Protein AF-A0AAW5EJU2-F1 (afdb_monomer_lite)

Structure (mmCIF, N/CA/C/O backbone):
data_AF-A0AAW5EJU2-F1
#
_entry.id   AF-A0AAW5EJU2-F1
#
loop_
_atom_site.group_PDB
_atom_site.id
_atom_site.type_symbol
_atom_site.label_atom_id
_atom_site.label_alt_id
_atom_site.label_comp_id
_atom_site.label_asym_id
_atom_site.label_entity_id
_atom_site.label_seq_id
_atom_site.pdbx_PDB_ins_code
_atom_site.Cartn_x
_atom_site.Cartn_y
_atom_site.Cartn_z
_atom_site.occupancy
_atom_site.B_iso_or_equiv
_atom_site.auth_seq_id
_atom_site.auth_comp_id
_atom_site.auth_asym_id
_atom_site.auth_atom_id
_atom_site.pdbx_PDB_model_num
ATOM 1 N N . LEU A 1 1 ? 11.912 1.689 1.898 1.00 38.56 1 LEU A N 1
ATOM 2 C CA . LEU A 1 1 ? 10.786 1.054 1.181 1.00 38.56 1 LEU A CA 1
ATOM 3 C C . LEU A 1 1 ? 10.583 1.857 -0.088 1.00 38.56 1 LEU A C 1
ATOM 5 O O . LEU A 1 1 ? 10.297 3.035 0.050 1.00 38.56 1 LEU A O 1
ATOM 9 N N . ILE A 1 2 ? 10.801 1.300 -1.280 1.00 33.53 2 ILE A N 1
ATOM 10 C CA . ILE A 1 2 ? 10.501 2.032 -2.519 1.00 33.53 2 ILE A CA 1
ATOM 11 C C . ILE A 1 2 ? 8.970 2.034 -2.641 1.00 33.53 2 ILE A C 1
ATOM 13 O O . ILE A 1 2 ? 8.389 0.954 -2.789 1.00 33.53 2 ILE A O 1
ATOM 17 N N . PRO A 1 3 ? 8.279 3.181 -2.529 1.00 52.00 3 PRO A N 1
ATOM 18 C CA . PRO A 1 3 ? 6.827 3.237 -2.613 1.00 52.00 3 PRO A CA 1
ATOM 19 C C . PRO A 1 3 ? 6.409 3.218 -4.088 1.00 52.00 3 PRO A C 1
ATOM 21 O O . PRO A 1 3 ? 5.788 4.146 -4.599 1.00 52.00 3 PRO A O 1
ATOM 24 N N . ILE A 1 4 ? 6.772 2.134 -4.785 1.00 51.06 4 ILE A N 1
ATOM 25 C CA . ILE A 1 4 ? 6.463 1.917 -6.205 1.00 51.06 4 ILE A CA 1
ATOM 26 C C . ILE A 1 4 ? 4.947 1.998 -6.415 1.00 51.06 4 ILE A C 1
ATOM 28 O O . ILE A 1 4 ? 4.494 2.610 -7.372 1.00 51.06 4 ILE A O 1
ATOM 32 N N . HIS A 1 5 ? 4.160 1.468 -5.474 1.00 55.31 5 HIS A N 1
ATOM 33 C CA . HIS A 1 5 ? 2.697 1.475 -5.529 1.00 55.31 5 HIS A CA 1
ATOM 34 C C . HIS A 1 5 ? 2.080 2.887 -5.503 1.00 55.31 5 HIS A C 1
ATOM 36 O O . HIS A 1 5 ? 1.069 3.110 -6.162 1.00 55.31 5 HIS A O 1
ATOM 42 N N . VAL A 1 6 ? 2.690 3.850 -4.797 1.00 57.25 6 VAL A N 1
ATOM 43 C CA . VAL A 1 6 ? 2.198 5.242 -4.746 1.00 57.25 6 VAL A CA 1
ATOM 44 C C . VAL A 1 6 ? 2.656 6.025 -5.976 1.00 57.25 6 VAL A C 1
ATOM 46 O O . VAL A 1 6 ? 1.871 6.772 -6.553 1.00 57.25 6 VAL A O 1
ATOM 49 N N . ALA A 1 7 ? 3.899 5.818 -6.423 1.00 55.06 7 ALA A N 1
ATOM 50 C CA . ALA A 1 7 ? 4.453 6.475 -7.610 1.00 55.06 7 ALA A CA 1
ATOM 51 C C . ALA A 1 7 ? 3.826 5.976 -8.928 1.00 55.06 7 ALA A C 1
ATOM 53 O O . ALA A 1 7 ? 3.771 6.708 -9.915 1.00 55.06 7 ALA A O 1
ATOM 54 N N . PHE A 1 8 ? 3.311 4.746 -8.938 1.00 66.19 8 PHE A N 1
ATOM 55 C CA . PHE A 1 8 ? 2.646 4.121 -10.083 1.00 66.19 8 PHE A CA 1
ATOM 56 C C . PHE A 1 8 ? 1.398 4.891 -10.536 1.00 66.19 8 PHE A C 1
ATOM 58 O O . PHE A 1 8 ? 1.175 5.050 -11.734 1.00 66.19 8 PHE A O 1
ATOM 65 N N . ILE A 1 9 ? 0.594 5.395 -9.592 1.00 66.38 9 ILE A N 1
ATOM 66 C CA . ILE A 1 9 ? -0.692 6.050 -9.879 1.00 66.38 9 ILE A CA 1
ATOM 67 C C . ILE A 1 9 ? -0.492 7.345 -10.699 1.00 66.38 9 ILE A C 1
ATOM 69 O O . ILE A 1 9 ? -1.055 7.431 -11.793 1.00 66.38 9 ILE A O 1
ATOM 73 N N . PRO A 1 10 ? 0.327 8.329 -10.269 1.00 59.28 10 PRO A N 1
ATOM 74 C CA . PRO A 1 10 ? 0.586 9.533 -11.061 1.00 59.28 10 PRO A CA 1
ATOM 75 C C . PRO A 1 10 ? 1.307 9.264 -12.382 1.00 59.28 10 PRO A C 1
ATOM 77 O O . PRO A 1 10 ? 1.157 10.048 -13.310 1.00 59.28 10 PRO A O 1
ATOM 80 N N . LEU A 1 11 ? 2.093 8.188 -12.471 1.00 65.25 11 LEU A N 1
ATOM 81 C CA . LEU A 1 11 ? 2.888 7.886 -13.659 1.00 65.25 11 LEU A CA 1
ATOM 82 C C . LEU A 1 11 ? 2.069 7.197 -14.759 1.00 65.25 11 LEU A C 1
ATOM 84 O O . LEU A 1 11 ? 2.206 7.543 -15.928 1.00 65.25 11 LEU A O 1
ATOM 88 N N . LEU A 1 12 ? 1.201 6.245 -14.406 1.00 68.69 12 LEU A N 1
ATOM 89 C CA . LEU A 1 12 ? 0.438 5.463 -15.387 1.00 68.69 12 LEU A CA 1
ATOM 90 C C . LEU A 1 12 ? -0.927 6.030 -15.729 1.00 68.69 12 LEU A C 1
ATOM 92 O O . LEU A 1 12 ? -1.397 5.821 -16.847 1.00 68.69 12 LEU A O 1
ATOM 96 N N . ILE A 1 13 ? -1.579 6.736 -14.803 1.00 73.88 13 ILE A N 1
ATOM 97 C CA . ILE A 1 13 ? -2.913 7.269 -15.080 1.00 73.88 13 ILE A CA 1
ATOM 98 C C . ILE A 1 13 ? -2.885 8.266 -16.246 1.00 73.88 13 ILE A C 1
ATOM 100 O O . ILE A 1 13 ? -3.669 8.050 -17.169 1.00 73.88 13 ILE A O 1
ATOM 104 N N . PRO A 1 14 ? -2.014 9.300 -16.286 1.00 70.94 14 PRO A N 1
ATOM 105 C CA . PRO A 1 14 ? -2.065 10.306 -17.347 1.00 70.94 14 PRO A CA 1
ATOM 106 C C . PRO A 1 14 ? -1.911 9.726 -18.765 1.00 70.94 14 PRO A C 1
ATOM 108 O O . PRO A 1 14 ? -2.751 10.051 -19.605 1.00 70.94 14 PRO A O 1
ATOM 111 N N . PRO A 1 15 ? -0.950 8.816 -19.039 1.00 68.38 15 PRO A N 1
ATOM 112 C CA . PRO A 1 15 ? -0.851 8.107 -20.319 1.00 68.38 15 PRO A CA 1
ATOM 113 C C . PRO A 1 15 ? -2.108 7.336 -20.730 1.00 68.38 15 PRO A C 1
ATOM 115 O O . PRO A 1 15 ? -2.493 7.326 -21.900 1.00 68.38 15 PRO A O 1
ATOM 118 N N . LEU A 1 16 ? -2.759 6.669 -19.775 1.00 73.00 16 LEU A N 1
ATOM 119 C CA . LEU A 1 16 ? -3.880 5.775 -20.059 1.00 73.00 16 LEU A CA 1
ATOM 120 C C . LEU A 1 16 ? -5.207 6.520 -20.257 1.00 73.00 16 LEU A C 1
ATOM 122 O O . LEU A 1 16 ? -6.158 5.938 -20.778 1.00 73.00 16 LEU A O 1
ATOM 126 N N . LEU A 1 17 ? -5.281 7.814 -19.918 1.00 76.81 17 LEU A N 1
ATOM 127 C CA . LEU A 1 17 ? -6.494 8.621 -20.100 1.00 76.81 17 LEU A CA 1
ATOM 128 C C . LEU A 1 17 ? -6.966 8.661 -21.561 1.00 76.81 17 LEU A C 1
ATOM 130 O O . LEU A 1 17 ? -8.172 8.600 -21.802 1.00 76.81 17 LEU A O 1
ATOM 134 N N . SER A 1 18 ? -6.042 8.711 -22.529 1.00 71.62 18 SER A N 1
ATOM 135 C CA . SER A 1 18 ? -6.388 8.677 -23.959 1.00 71.62 18 SER A CA 1
ATOM 136 C C . SER A 1 18 ? -7.007 7.331 -24.361 1.00 71.62 18 SER A C 1
ATOM 138 O O . SER A 1 18 ? -8.022 7.290 -25.060 1.00 71.62 18 SER A O 1
ATOM 140 N N . LEU A 1 19 ? -6.461 6.222 -23.851 1.00 76.50 19 LEU A N 1
ATOM 141 C CA . LEU A 1 19 ? -6.990 4.879 -24.094 1.00 76.50 19 LEU A CA 1
ATOM 142 C C . LEU A 1 19 ? -8.380 4.697 -23.465 1.00 76.50 19 LEU A C 1
ATOM 144 O O . LEU A 1 19 ? -9.290 4.187 -24.117 1.00 76.50 19 LEU A O 1
ATOM 148 N N . PHE A 1 20 ? -8.574 5.149 -22.223 1.00 81.31 20 PHE A N 1
ATOM 149 C CA . PHE A 1 20 ? -9.870 5.057 -21.543 1.00 81.31 20 PHE A CA 1
ATOM 150 C C . PHE A 1 20 ? -10.954 5.871 -22.248 1.00 81.31 20 PHE A C 1
ATOM 152 O O . PHE A 1 20 ? -12.092 5.410 -22.341 1.00 81.31 20 PHE A O 1
ATOM 159 N N . ASN A 1 21 ? -10.595 7.035 -22.799 1.00 78.88 21 ASN A N 1
ATOM 160 C CA . ASN A 1 21 ? -11.493 7.838 -23.622 1.00 78.88 21 ASN A CA 1
ATOM 161 C C . ASN A 1 21 ? -11.888 7.101 -24.917 1.00 78.88 21 ASN A C 1
ATOM 163 O O . ASN A 1 21 ? -13.081 7.011 -25.205 1.00 78.88 21 ASN A O 1
ATOM 167 N N . LYS A 1 22 ? -10.933 6.496 -25.646 1.00 78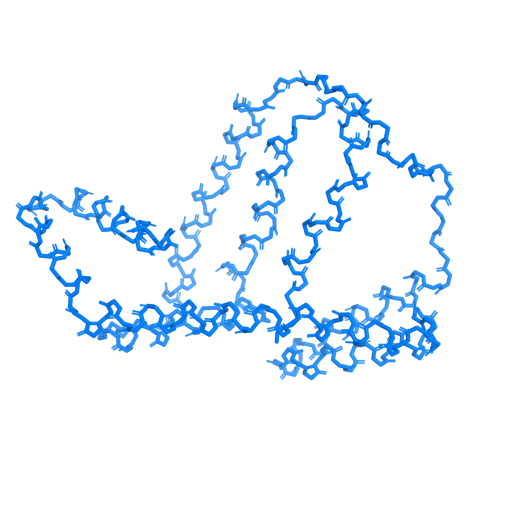.12 22 LYS A N 1
ATOM 168 C CA . LYS A 1 22 ? -11.228 5.675 -26.843 1.00 78.12 22 LYS A CA 1
ATOM 169 C C . LYS A 1 22 ? -12.159 4.496 -26.535 1.00 78.12 22 LYS A C 1
ATOM 171 O O . LYS A 1 22 ? -13.034 4.177 -27.334 1.00 78.12 22 LYS A O 1
ATOM 176 N N . LEU A 1 23 ? -11.989 3.868 -25.370 1.00 80.69 23 LEU A N 1
ATOM 177 C CA . LEU A 1 23 ? -12.808 2.741 -24.910 1.00 80.69 23 LEU A CA 1
ATOM 178 C C . LEU A 1 23 ? -14.123 3.169 -24.221 1.00 80.69 23 LEU A C 1
ATOM 180 O O . LEU A 1 23 ? -14.891 2.305 -23.800 1.00 80.69 23 LEU A O 1
ATOM 184 N N . LYS A 1 24 ? -14.398 4.480 -24.101 1.00 79.94 24 LYS A N 1
ATOM 185 C CA . LYS A 1 24 ? -15.562 5.068 -23.403 1.00 79.94 24 LYS A CA 1
ATOM 186 C C . LYS A 1 24 ? -15.756 4.561 -21.963 1.00 79.94 24 LYS A C 1
ATOM 188 O O . LYS A 1 24 ? -16.889 4.421 -21.493 1.00 79.94 24 LYS A O 1
ATOM 193 N N . ILE A 1 25 ? -14.656 4.278 -21.264 1.00 80.88 25 ILE A N 1
ATOM 194 C CA . ILE A 1 25 ? -14.669 3.747 -19.894 1.00 80.88 25 ILE A CA 1
ATOM 195 C C . ILE A 1 25 ? -14.808 4.897 -18.886 1.00 80.88 25 ILE A C 1
ATOM 197 O O . ILE A 1 25 ? -14.136 5.923 -18.998 1.00 80.88 25 ILE A O 1
ATOM 201 N N . ASP A 1 26 ? -15.645 4.716 -17.859 1.00 83.69 26 ASP A N 1
ATOM 202 C CA . ASP A 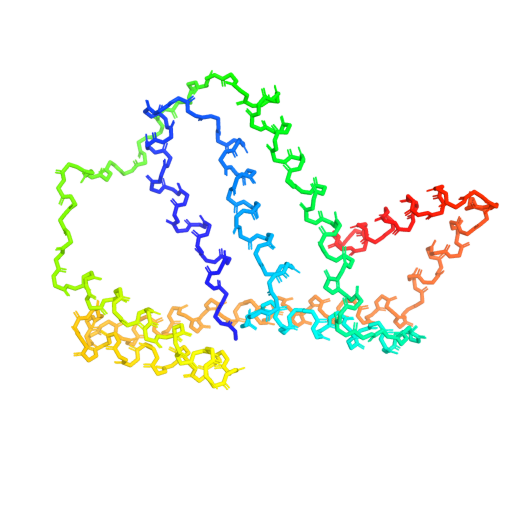1 26 ? -15.744 5.667 -16.747 1.00 83.69 26 ASP A CA 1
ATOM 203 C C . ASP A 1 26 ? -14.432 5.694 -15.938 1.00 83.69 26 ASP A C 1
ATOM 205 O O . ASP A 1 26 ? -13.987 4.685 -15.384 1.00 83.69 26 ASP A O 1
ATOM 209 N N . ARG A 1 27 ? -13.816 6.875 -15.821 1.00 82.06 27 ARG A N 1
ATOM 210 C CA . ARG A 1 27 ? -12.568 7.074 -15.063 1.00 82.06 27 ARG A CA 1
ATOM 211 C C . ARG A 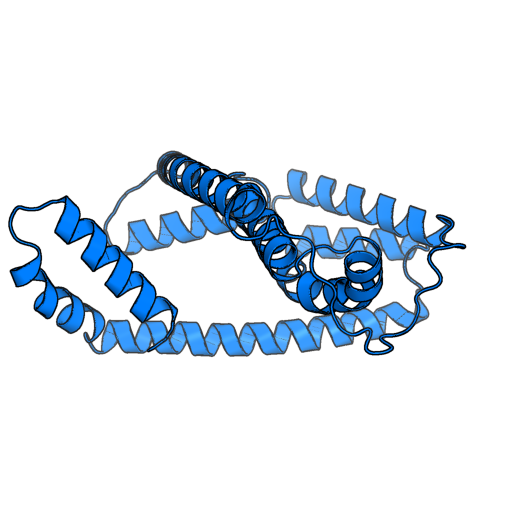1 27 ? -12.714 6.694 -13.583 1.00 82.06 27 ARG A C 1
ATOM 213 O O . ARG A 1 27 ? -11.727 6.328 -12.954 1.00 82.06 27 ARG A O 1
ATOM 220 N N . ARG A 1 28 ? -13.929 6.749 -13.023 1.00 84.19 28 ARG A N 1
ATOM 221 C CA . ARG A 1 28 ? -14.225 6.344 -11.638 1.00 84.19 28 ARG A CA 1
ATOM 222 C C . ARG A 1 28 ? -14.179 4.828 -11.475 1.00 84.19 28 ARG A C 1
ATOM 224 O O . ARG A 1 28 ? -13.608 4.352 -10.501 1.00 84.19 28 ARG A O 1
ATOM 231 N N . ALA A 1 29 ? -14.701 4.079 -12.448 1.00 83.94 29 ALA A N 1
ATOM 232 C CA . ALA A 1 29 ? -14.569 2.622 -12.486 1.00 83.94 29 ALA A CA 1
ATOM 233 C C . ALA A 1 29 ? -13.099 2.198 -12.562 1.00 83.94 29 ALA A C 1
ATOM 235 O O . ALA A 1 29 ? -12.676 1.316 -11.818 1.00 83.94 29 ALA A O 1
ATOM 236 N N . VAL A 1 30 ? -12.312 2.867 -13.412 1.00 84.50 30 VAL A N 1
ATOM 237 C CA . VAL A 1 30 ? -10.866 2.622 -13.507 1.00 84.50 30 VAL A CA 1
ATOM 238 C C . VAL A 1 30 ? -10.174 2.926 -12.183 1.00 84.50 30 VAL A C 1
ATOM 240 O O . VAL A 1 30 ? -9.390 2.108 -11.716 1.00 84.50 30 VAL A O 1
ATOM 243 N N . ALA A 1 31 ? -10.485 4.060 -11.550 1.00 83.50 31 ALA A N 1
ATOM 244 C CA . ALA A 1 31 ? -9.923 4.401 -10.249 1.00 83.50 31 ALA A CA 1
ATOM 245 C C . ALA A 1 31 ? -10.240 3.324 -9.199 1.00 83.50 31 ALA A C 1
ATOM 247 O O . ALA A 1 31 ? -9.323 2.872 -8.525 1.00 83.50 31 ALA A O 1
ATOM 248 N N . CYS A 1 32 ? -11.490 2.851 -9.115 1.00 87.19 32 CYS A N 1
ATOM 249 C CA . CYS A 1 32 ? -11.876 1.755 -8.219 1.00 87.19 32 CYS A CA 1
ATOM 250 C C . CYS A 1 32 ? -11.134 0.443 -8.521 1.00 87.19 32 CYS A C 1
ATOM 252 O O . CYS A 1 32 ? -10.736 -0.262 -7.598 1.00 87.19 32 CYS A O 1
ATOM 254 N N . ALA A 1 33 ? -10.940 0.105 -9.798 1.00 87.12 33 ALA A N 1
ATOM 255 C CA . ALA A 1 33 ? -10.222 -1.104 -10.191 1.00 87.12 33 ALA A CA 1
ATOM 256 C C . ALA A 1 33 ? -8.721 -1.014 -9.876 1.00 87.12 33 ALA A C 1
ATOM 258 O O . ALA A 1 33 ? -8.136 -1.983 -9.396 1.00 87.12 33 ALA A O 1
ATOM 259 N N . LEU A 1 34 ? -8.105 0.149 -10.103 1.00 84.88 34 LEU A N 1
ATOM 260 C CA . LEU A 1 34 ? -6.699 0.395 -9.790 1.00 84.88 34 LEU A CA 1
ATOM 261 C C . LEU A 1 34 ? -6.451 0.406 -8.280 1.00 84.88 34 LEU A C 1
ATOM 263 O O . LEU A 1 34 ? -5.500 -0.223 -7.825 1.00 84.88 34 LEU A O 1
ATOM 267 N N . THR A 1 35 ? -7.305 1.068 -7.491 1.00 82.94 35 THR A N 1
ATOM 268 C CA . THR A 1 35 ? -7.169 1.072 -6.027 1.00 82.94 35 THR A CA 1
ATOM 269 C C . THR A 1 35 ? -7.373 -0.322 -5.454 1.00 82.94 35 THR A C 1
ATOM 271 O O . THR A 1 35 ? -6.568 -0.757 -4.640 1.00 82.94 35 THR A O 1
ATOM 274 N N . PHE A 1 36 ? -8.368 -1.072 -5.934 1.00 88.00 36 PHE A N 1
ATOM 275 C CA . PHE A 1 36 ? -8.535 -2.478 -5.570 1.00 88.00 36 PHE A CA 1
ATOM 276 C C . PHE A 1 36 ? -7.294 -3.312 -5.925 1.00 88.00 36 PHE A C 1
ATOM 278 O O . PHE A 1 36 ? -6.748 -4.009 -5.071 1.00 88.00 36 PHE A O 1
ATOM 285 N N . GLY A 1 37 ? -6.816 -3.206 -7.169 1.00 84.62 37 GLY A N 1
ATOM 286 C CA . GLY A 1 37 ? -5.672 -3.972 -7.662 1.00 84.62 37 GLY A CA 1
ATOM 287 C C . GLY A 1 37 ? -4.362 -3.662 -6.938 1.00 84.62 37 GLY A C 1
ATOM 288 O O . GLY A 1 37 ? -3.489 -4.520 -6.882 1.00 84.62 37 GLY A O 1
ATOM 289 N N . LEU A 1 38 ? -4.225 -2.470 -6.356 1.00 80.69 38 LEU A N 1
ATOM 290 C CA . LEU A 1 38 ? -3.065 -2.091 -5.552 1.00 80.69 38 LEU A CA 1
ATOM 291 C C . LEU A 1 38 ? -3.235 -2.465 -4.074 1.00 80.69 38 LEU A C 1
ATOM 293 O O . LEU A 1 38 ? -2.280 -2.938 -3.465 1.00 80.69 38 LEU A O 1
ATOM 297 N N . THR A 1 39 ? -4.426 -2.275 -3.501 1.00 82.62 39 THR A N 1
ATOM 298 C CA . THR A 1 39 ? -4.683 -2.445 -2.063 1.00 82.62 39 THR A CA 1
ATOM 299 C C . THR A 1 39 ? -4.889 -3.899 -1.650 1.00 82.62 39 THR A C 1
ATOM 301 O O . THR A 1 39 ? -4.284 -4.380 -0.693 1.00 82.62 39 THR A O 1
ATOM 304 N N . THR A 1 40 ? -5.731 -4.631 -2.373 1.00 87.56 40 THR A N 1
ATOM 305 C CA . THR A 1 40 ? -6.146 -5.978 -1.969 1.00 87.56 40 THR A CA 1
ATOM 306 C C . THR A 1 40 ? -5.004 -7.003 -1.947 1.00 87.56 40 THR A C 1
ATOM 308 O O . THR A 1 40 ? -4.958 -7.789 -0.997 1.00 87.56 40 THR A O 1
ATOM 311 N N . PRO A 1 41 ? -4.047 -7.014 -2.901 1.00 85.38 41 PRO A N 1
ATOM 312 C CA . PRO A 1 41 ? -2.992 -8.025 -2.902 1.00 85.38 41 PRO A CA 1
ATOM 313 C C . PRO A 1 41 ? -2.114 -8.007 -1.652 1.00 85.38 41 PRO A C 1
ATOM 315 O O . PRO A 1 41 ? -1.848 -9.073 -1.108 1.00 85.38 41 PRO A O 1
ATOM 318 N N . TYR A 1 42 ? -1.696 -6.834 -1.158 1.00 81.75 42 TYR A N 1
ATOM 319 C CA . TYR A 1 42 ? -0.852 -6.782 0.043 1.00 81.75 42 TYR A CA 1
ATOM 320 C C . TYR A 1 42 ? -1.636 -7.023 1.337 1.00 81.75 42 TYR A C 1
ATOM 322 O O . TYR A 1 42 ? -1.042 -7.429 2.330 1.00 81.75 42 TYR A O 1
ATOM 330 N N . MET A 1 43 ? -2.952 -6.781 1.349 1.00 84.31 43 MET A N 1
ATOM 331 C CA . MET A 1 43 ? -3.791 -7.106 2.506 1.00 84.31 43 MET A CA 1
ATOM 332 C C . MET A 1 43 ? -3.948 -8.618 2.671 1.00 84.31 43 MET A C 1
ATOM 334 O O . MET A 1 43 ? -3.916 -9.117 3.793 1.00 84.31 43 MET A O 1
ATOM 338 N N . VAL A 1 44 ? -4.127 -9.340 1.560 1.00 86.25 44 VAL A N 1
ATOM 339 C CA . VAL A 1 44 ? -4.464 -10.771 1.572 1.00 86.25 44 VAL A CA 1
ATOM 340 C C . VAL A 1 44 ? -3.235 -11.663 1.525 1.00 86.25 44 VAL A C 1
ATOM 342 O O . VAL A 1 44 ? -3.199 -12.670 2.224 1.00 86.25 44 VAL A O 1
ATOM 345 N N . LEU A 1 45 ? -2.247 -11.335 0.690 1.00 85.38 45 LEU A N 1
ATOM 346 C CA . LEU A 1 45 ? -1.106 -12.209 0.450 1.00 85.38 45 LEU A CA 1
ATOM 347 C C . LEU A 1 45 ? 0.021 -11.890 1.440 1.00 85.38 45 LEU A C 1
ATOM 349 O O . LEU A 1 45 ? 0.650 -10.834 1.317 1.00 85.38 45 LEU A O 1
ATOM 353 N N . PRO A 1 46 ? 0.343 -12.805 2.374 1.00 79.94 46 PRO A N 1
ATOM 354 C CA . PRO A 1 46 ? 1.473 -12.661 3.276 1.00 79.94 46 PRO A CA 1
ATOM 355 C C . PRO A 1 46 ? 2.765 -12.987 2.512 1.00 79.94 46 PRO A C 1
ATOM 357 O O . PRO A 1 46 ? 3.445 -13.969 2.792 1.00 79.94 46 PRO A O 1
ATOM 360 N N . ILE A 1 47 ? 3.127 -12.164 1.522 1.00 79.94 47 ILE A N 1
ATOM 361 C CA . ILE A 1 47 ? 4.399 -12.267 0.794 1.00 79.94 47 ILE A CA 1
ATOM 362 C C . ILE A 1 47 ? 4.987 -10.867 0.593 1.00 79.94 47 ILE A C 1
ATOM 364 O O . ILE A 1 47 ? 4.283 -9.917 0.241 1.00 79.94 47 ILE A O 1
ATOM 368 N N . GLY A 1 48 ? 6.299 -10.723 0.798 1.00 77.81 48 GLY A N 1
ATOM 369 C CA . GLY A 1 48 ? 7.021 -9.477 0.541 1.00 77.81 48 GLY A CA 1
ATOM 370 C C . GLY A 1 48 ? 6.497 -8.308 1.381 1.00 77.81 48 GLY A C 1
ATOM 371 O O . GLY A 1 48 ? 6.632 -8.307 2.598 1.00 77.81 48 GLY A O 1
ATOM 372 N N . PHE A 1 49 ? 5.914 -7.292 0.733 1.00 75.56 49 PHE A N 1
ATOM 373 C CA . PHE A 1 49 ? 5.334 -6.145 1.445 1.00 75.56 49 PHE A CA 1
ATOM 374 C C . PHE A 1 49 ? 4.106 -6.522 2.287 1.00 75.56 49 PHE A C 1
ATOM 376 O O . PHE A 1 49 ? 3.923 -5.955 3.360 1.00 75.56 49 PHE A O 1
ATOM 383 N N . GLY A 1 50 ? 3.298 -7.489 1.836 1.00 81.75 50 GLY A N 1
ATOM 384 C CA . GLY A 1 50 ? 2.103 -7.913 2.568 1.00 81.75 50 GLY A CA 1
ATOM 385 C C . GLY A 1 50 ? 2.425 -8.545 3.923 1.00 81.75 50 GLY A C 1
ATOM 386 O O . GLY A 1 50 ? 1.722 -8.274 4.892 1.00 81.75 50 GLY A O 1
ATOM 387 N N . LEU A 1 51 ? 3.542 -9.282 4.029 1.00 83.56 51 LEU A N 1
ATOM 388 C CA . LEU A 1 51 ? 4.049 -9.783 5.319 1.00 83.56 51 LEU A CA 1
ATOM 389 C C . LEU A 1 51 ? 4.343 -8.640 6.275 1.00 83.56 51 LEU A C 1
ATOM 391 O O . LEU A 1 51 ? 3.747 -8.573 7.339 1.00 83.56 51 LEU A O 1
ATOM 395 N N . ASN A 1 52 ? 5.184 -7.695 5.852 1.00 83.31 52 ASN A N 1
ATOM 396 C CA . ASN A 1 52 ? 5.562 -6.566 6.698 1.00 83.31 52 ASN A CA 1
ATOM 397 C C . ASN A 1 52 ? 4.352 -5.738 7.141 1.00 83.31 52 ASN A C 1
ATOM 399 O O . ASN A 1 52 ? 4.340 -5.206 8.245 1.00 83.31 52 ASN A O 1
ATOM 403 N N . PHE A 1 53 ? 3.340 -5.608 6.280 1.00 83.94 53 PHE A N 1
ATOM 404 C CA . PHE A 1 53 ? 2.091 -4.941 6.630 1.00 83.94 53 PHE A CA 1
ATOM 405 C C . PHE A 1 53 ? 1.322 -5.709 7.716 1.00 83.94 53 PHE A C 1
ATOM 407 O O . PHE A 1 53 ? 0.915 -5.111 8.711 1.00 83.94 53 PHE A O 1
ATOM 414 N N . GLN A 1 54 ? 1.149 -7.024 7.559 1.00 88.12 54 GLN A N 1
ATOM 415 C CA . GLN A 1 54 ? 0.458 -7.863 8.544 1.00 88.12 54 GLN A CA 1
ATOM 416 C C . GLN A 1 54 ? 1.235 -7.971 9.867 1.00 88.12 54 GLN A C 1
ATOM 418 O O . GLN A 1 54 ? 0.621 -7.918 10.931 1.00 88.12 54 GLN A O 1
ATOM 423 N N . ASP A 1 55 ? 2.567 -8.036 9.817 1.00 88.06 55 ASP A N 1
ATOM 424 C CA . ASP A 1 55 ? 3.439 -7.997 10.996 1.00 88.06 55 ASP A CA 1
ATOM 425 C C . ASP A 1 55 ? 3.324 -6.660 11.731 1.00 88.06 55 ASP A C 1
ATOM 427 O O . ASP A 1 55 ? 3.146 -6.641 12.946 1.00 88.06 55 ASP A O 1
ATOM 431 N N . LEU A 1 56 ? 3.330 -5.537 11.005 1.00 87.12 56 LEU A N 1
ATOM 432 C CA . LEU A 1 56 ? 3.125 -4.218 11.601 1.00 87.12 56 LEU A CA 1
ATOM 433 C C . LEU A 1 56 ? 1.761 -4.129 12.295 1.00 87.12 56 LEU A C 1
ATOM 435 O O . LEU A 1 56 ? 1.667 -3.573 13.390 1.00 87.12 56 LEU A O 1
ATOM 439 N N . LEU A 1 57 ? 0.700 -4.673 11.691 1.00 87.38 57 LEU A N 1
ATOM 440 C CA . LEU A 1 57 ? -0.614 -4.738 12.334 1.00 87.38 57 LEU A CA 1
ATOM 441 C C . LEU A 1 57 ? -0.571 -5.590 13.606 1.00 87.38 57 LEU A C 1
ATOM 443 O O . LEU A 1 57 ? -1.049 -5.136 14.645 1.00 87.38 57 LEU A O 1
ATOM 447 N N . ARG A 1 58 ? 0.036 -6.782 13.547 1.00 90.50 58 ARG A N 1
ATOM 448 C CA . ARG A 1 58 ? 0.195 -7.677 14.702 1.00 90.50 58 ARG A CA 1
ATOM 449 C C . ARG A 1 58 ? 0.923 -6.979 15.849 1.00 90.50 58 ARG A C 1
ATOM 451 O O . ARG A 1 58 ? 0.405 -6.931 16.958 1.00 90.50 58 ARG A O 1
ATOM 458 N N . GLU A 1 59 ? 2.081 -6.386 15.579 1.00 89.88 59 GLU A N 1
ATOM 459 C CA . GLU A 1 59 ? 2.883 -5.687 16.587 1.00 89.88 59 GLU A CA 1
ATOM 460 C C . GLU A 1 59 ? 2.125 -4.521 17.229 1.00 89.88 59 GLU A C 1
ATOM 462 O O . GLU A 1 59 ? 2.242 -4.281 18.431 1.00 89.88 59 GLU A O 1
ATOM 467 N N . ASN A 1 60 ? 1.339 -3.772 16.449 1.00 86.62 60 ASN A N 1
ATOM 468 C CA . ASN A 1 60 ? 0.518 -2.695 16.997 1.00 86.62 60 ASN A CA 1
ATOM 469 C C . ASN A 1 60 ? -0.636 -3.227 17.854 1.00 86.62 60 ASN A C 1
ATOM 471 O O . ASN A 1 60 ? -0.953 -2.618 18.874 1.00 86.62 60 ASN A O 1
ATOM 475 N N . LEU A 1 61 ? -1.246 -4.353 17.487 1.00 89.38 61 LEU A N 1
ATOM 476 C CA . LEU A 1 61 ? -2.284 -4.998 18.293 1.00 89.38 61 LEU A CA 1
ATOM 477 C C . LEU A 1 61 ? -1.713 -5.524 19.618 1.00 89.38 61 LEU A C 1
ATOM 479 O O . LEU A 1 61 ? -2.272 -5.229 20.676 1.00 89.38 61 LEU A O 1
ATOM 483 N N . GLU A 1 62 ? -0.550 -6.177 19.582 1.00 89.31 62 GLU A N 1
ATOM 484 C CA . GLU A 1 62 ? 0.158 -6.648 20.779 1.00 89.31 62 GLU A CA 1
ATOM 485 C C . GLU A 1 62 ? 0.525 -5.487 21.714 1.00 89.31 62 GLU A C 1
ATOM 487 O O . GLU A 1 62 ? 0.267 -5.553 22.917 1.00 89.31 62 GLU A O 1
ATOM 492 N N . LYS A 1 63 ? 1.040 -4.374 21.169 1.00 86.25 63 LYS A N 1
ATOM 493 C CA . LYS A 1 63 ? 1.341 -3.148 21.937 1.00 86.25 63 LYS A CA 1
ATOM 494 C C . LYS A 1 63 ? 0.114 -2.533 22.614 1.00 86.25 63 LYS A C 1
ATOM 496 O O . LYS A 1 63 ? 0.272 -1.815 23.597 1.00 86.25 63 LYS A O 1
ATOM 501 N N . ASN A 1 64 ? -1.085 -2.789 22.094 1.00 83.88 64 ASN A N 1
ATOM 502 C CA . ASN A 1 64 ? -2.350 -2.335 22.672 1.00 83.88 64 ASN A CA 1
ATOM 503 C C . ASN A 1 64 ? -3.070 -3.449 23.464 1.00 83.88 64 ASN A C 1
ATOM 505 O O . ASN A 1 64 ? -4.249 -3.314 23.778 1.00 83.88 64 ASN A O 1
ATOM 509 N N . GLY A 1 65 ? -2.365 -4.532 23.819 1.00 84.69 65 GLY A N 1
ATOM 510 C CA . GLY A 1 65 ? -2.855 -5.575 24.725 1.00 84.69 65 GLY A CA 1
ATOM 511 C C . GLY A 1 65 ? -3.663 -6.694 24.062 1.00 84.69 65 GLY A C 1
ATOM 512 O O . GLY A 1 65 ? -4.241 -7.518 24.770 1.00 84.69 65 GLY A O 1
ATOM 513 N N . VAL A 1 66 ? -3.705 -6.754 22.728 1.00 88.44 66 VAL A N 1
ATOM 514 C CA . VAL A 1 66 ? -4.406 -7.805 21.978 1.00 88.44 66 VAL A CA 1
ATOM 515 C C . VAL A 1 66 ? -3.377 -8.771 21.394 1.00 88.44 66 VAL A C 1
ATOM 517 O O . VAL A 1 66 ? -2.712 -8.463 20.409 1.00 88.44 66 VAL A O 1
ATOM 520 N N . ASN A 1 67 ? -3.241 -9.947 22.008 1.00 85.38 67 ASN A N 1
ATOM 521 C CA . ASN A 1 67 ? -2.329 -10.981 21.524 1.00 85.38 67 ASN A CA 1
ATOM 522 C C . ASN A 1 67 ? -2.988 -11.751 20.369 1.00 85.38 67 ASN A C 1
ATOM 524 O O . ASN A 1 67 ? -3.988 -12.438 20.577 1.00 85.38 67 ASN A O 1
ATOM 528 N N . VAL A 1 68 ? -2.452 -11.598 19.159 1.00 87.50 68 VAL A N 1
ATOM 529 C CA . VAL A 1 68 ? -2.969 -12.217 17.932 1.00 87.50 68 VAL A CA 1
ATOM 530 C C . VAL A 1 68 ? -1.835 -12.855 17.156 1.00 87.50 68 VAL A C 1
ATOM 532 O O . VAL A 1 68 ? -0.737 -12.309 17.072 1.00 87.50 68 VAL A O 1
ATOM 535 N N . ASN A 1 69 ? -2.104 -14.002 16.541 1.00 88.56 69 ASN A N 1
ATOM 536 C CA . ASN A 1 69 ? -1.142 -14.605 15.636 1.00 88.56 69 ASN A CA 1
ATOM 537 C C . ASN A 1 69 ? -1.252 -13.964 14.242 1.00 88.56 69 ASN A C 1
ATOM 539 O O . ASN A 1 69 ? -2.284 -13.401 13.874 1.00 88.56 69 ASN A O 1
ATOM 543 N N . LEU A 1 70 ? -0.206 -14.094 13.423 1.00 85.94 70 LEU A N 1
ATOM 544 C CA . LEU A 1 70 ? -0.199 -13.584 12.046 1.00 85.94 70 LEU A CA 1
ATOM 545 C C . LEU A 1 70 ? -1.368 -14.178 11.241 1.00 85.94 70 LEU A C 1
ATOM 547 O O . LEU A 1 70 ? -2.059 -13.455 10.530 1.00 85.94 70 LEU A O 1
ATOM 551 N N . ALA A 1 71 ? -1.672 -15.463 11.455 1.00 87.00 71 ALA A N 1
ATOM 552 C CA . ALA A 1 71 ? -2.808 -16.141 10.833 1.00 87.00 71 ALA A CA 1
ATOM 553 C C . ALA A 1 71 ? -4.167 -15.490 11.157 1.00 87.00 71 ALA A C 1
ATOM 555 O O . ALA A 1 71 ? -5.038 -15.440 10.290 1.00 87.00 71 ALA A O 1
ATOM 556 N N . ASP A 1 72 ? -4.352 -14.957 12.369 1.00 88.38 72 ASP A N 1
ATOM 557 C CA . ASP A 1 72 ? -5.600 -14.293 12.763 1.00 88.38 72 ASP A CA 1
ATOM 558 C C . ASP A 1 72 ? -5.7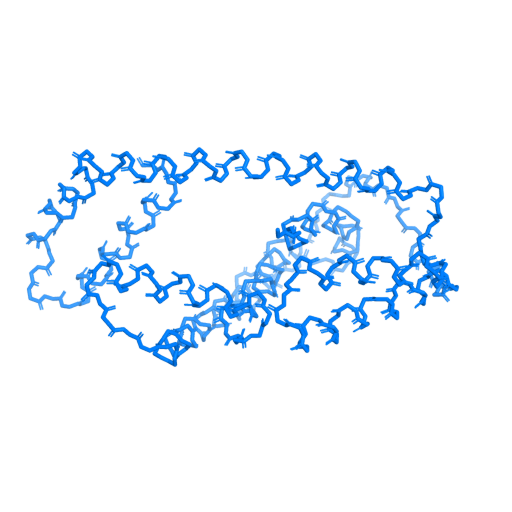71 -12.971 12.010 1.00 88.38 72 ASP A C 1
ATOM 560 O O . ASP A 1 72 ? -6.858 -12.663 11.514 1.00 88.38 72 ASP A O 1
ATOM 564 N N . VAL A 1 73 ? -4.671 -12.228 11.847 1.00 88.25 73 VAL A N 1
ATOM 565 C CA . VAL A 1 73 ? -4.629 -10.999 11.046 1.00 88.25 73 VAL A CA 1
ATOM 566 C C . VAL A 1 73 ? -4.925 -11.314 9.580 1.00 88.25 73 VAL A C 1
ATOM 568 O O . VAL A 1 73 ? -5.794 -10.675 8.986 1.00 88.25 73 VAL A O 1
ATOM 571 N N . THR A 1 74 ? -4.277 -12.328 8.997 1.00 89.38 74 THR A N 1
ATOM 572 C CA . THR A 1 74 ? -4.534 -12.743 7.609 1.00 89.38 74 THR A CA 1
ATOM 573 C C . THR A 1 74 ? -5.993 -13.162 7.407 1.00 89.38 74 THR A C 1
ATOM 575 O O . THR A 1 74 ? -6.627 -12.735 6.441 1.00 89.38 74 THR A O 1
ATOM 578 N N . ASN A 1 75 ? -6.561 -13.942 8.332 1.00 89.19 75 ASN A N 1
ATOM 579 C CA . ASN A 1 75 ? -7.955 -14.380 8.268 1.00 89.19 75 ASN A CA 1
ATOM 580 C C . ASN A 1 75 ? -8.928 -13.195 8.321 1.00 89.19 75 ASN A C 1
ATOM 582 O O . ASN A 1 75 ? -9.862 -13.124 7.522 1.00 89.19 75 ASN A O 1
ATOM 586 N N . ALA A 1 76 ? -8.695 -12.229 9.214 1.00 88.75 76 ALA A N 1
ATOM 587 C CA . ALA A 1 76 ? -9.496 -11.009 9.282 1.00 88.75 76 ALA A CA 1
ATOM 588 C C . ALA A 1 76 ? -9.400 -10.182 7.986 1.00 88.75 76 ALA A C 1
ATOM 590 O O . ALA A 1 76 ? -10.416 -9.710 7.466 1.00 88.75 76 ALA A O 1
ATOM 591 N N . MET A 1 77 ? -8.196 -10.050 7.419 1.00 90.06 77 MET A N 1
ATOM 592 C CA . MET A 1 77 ? -7.982 -9.348 6.149 1.00 90.06 77 MET A CA 1
ATOM 593 C C . MET A 1 77 ? -8.650 -10.054 4.965 1.00 90.06 77 MET A C 1
ATOM 595 O O . MET A 1 77 ? -9.115 -9.383 4.044 1.00 90.06 77 MET A O 1
ATOM 599 N N . TYR A 1 78 ? -8.770 -11.383 4.994 1.00 89.62 78 TYR A N 1
ATOM 600 C CA . TYR A 1 78 ? -9.483 -12.138 3.964 1.00 89.62 78 TYR A CA 1
ATOM 601 C C . TYR A 1 78 ? -10.977 -11.782 3.920 1.00 89.62 78 TYR A C 1
ATOM 603 O O . TYR A 1 78 ? -11.525 -11.535 2.844 1.00 89.62 78 TYR A O 1
ATOM 611 N N . TYR A 1 79 ? -11.630 -11.656 5.081 1.00 89.88 79 TYR A N 1
ATOM 612 C CA . TYR A 1 79 ? -13.018 -11.183 5.146 1.00 89.88 79 TYR A CA 1
ATOM 613 C C . TYR A 1 79 ? -13.163 -9.750 4.624 1.00 89.88 79 TYR A C 1
ATOM 615 O O . TYR A 1 79 ? -14.080 -9.464 3.851 1.00 89.88 79 TYR A O 1
ATOM 623 N N . ALA A 1 80 ? -12.231 -8.859 4.979 1.00 88.62 80 ALA A N 1
ATOM 624 C CA . ALA A 1 80 ? -12.213 -7.496 4.450 1.00 88.62 80 ALA A CA 1
ATOM 625 C C . ALA A 1 80 ? -12.048 -7.476 2.917 1.00 88.62 80 ALA A C 1
ATOM 627 O O . ALA A 1 80 ? -12.724 -6.711 2.227 1.00 88.62 80 ALA A O 1
ATOM 628 N N . ALA A 1 81 ? -11.214 -8.360 2.365 1.00 90.25 81 ALA A N 1
ATOM 629 C CA . ALA A 1 81 ? -11.009 -8.475 0.927 1.00 90.25 81 ALA A CA 1
ATOM 630 C C . ALA A 1 81 ? -12.267 -8.935 0.181 1.00 90.25 81 ALA A C 1
ATOM 632 O O . ALA A 1 81 ? -12.563 -8.395 -0.883 1.00 90.25 81 ALA A O 1
ATOM 633 N N . ILE A 1 82 ? -13.056 -9.858 0.745 1.00 90.94 82 ILE A N 1
ATOM 634 C CA . ILE A 1 82 ? -14.350 -10.254 0.164 1.00 90.94 82 ILE A CA 1
ATOM 635 C C . ILE A 1 82 ? -15.284 -9.040 0.063 1.00 90.94 82 ILE A C 1
ATOM 637 O O . ILE A 1 82 ? -15.886 -8.810 -0.987 1.00 90.94 82 ILE A O 1
ATOM 641 N N . CYS A 1 83 ? -15.358 -8.215 1.111 1.00 90.00 83 CYS A N 1
ATOM 642 C CA . CYS A 1 83 ? -16.135 -6.975 1.083 1.00 90.00 83 CYS A CA 1
ATOM 643 C C . CYS A 1 83 ? -15.635 -6.004 -0.002 1.00 90.00 83 CYS A C 1
ATOM 645 O O . CYS A 1 83 ? -16.447 -5.405 -0.708 1.00 90.00 83 CYS A O 1
ATOM 647 N N . MET A 1 84 ? -14.315 -5.883 -0.192 1.00 90.38 84 MET A N 1
ATOM 648 C CA . MET A 1 84 ? -13.736 -5.061 -1.264 1.00 90.38 84 MET A CA 1
ATOM 649 C C . MET A 1 84 ? -14.053 -5.604 -2.664 1.00 90.38 84 MET A C 1
ATOM 651 O O . MET A 1 84 ? -14.360 -4.817 -3.556 1.00 90.38 84 MET A O 1
ATOM 655 N N . VAL A 1 85 ? -14.028 -6.927 -2.861 1.00 91.88 85 VAL A N 1
ATOM 656 C CA . VAL A 1 85 ? -14.401 -7.572 -4.134 1.00 91.88 85 VAL A CA 1
ATOM 657 C C . VAL A 1 85 ? -15.868 -7.305 -4.462 1.00 91.88 85 VAL A C 1
ATOM 659 O O . VAL A 1 85 ? -16.189 -6.932 -5.590 1.00 91.88 85 VAL A O 1
ATOM 662 N N . LEU A 1 86 ? -16.760 -7.441 -3.477 1.00 91.81 86 LEU A N 1
ATOM 663 C CA . LEU A 1 86 ? -18.175 -7.107 -3.642 1.00 91.81 86 LEU A CA 1
ATOM 664 C C . LEU A 1 86 ? -18.356 -5.620 -3.977 1.00 91.81 86 LEU A C 1
ATOM 666 O O . LEU A 1 86 ? -19.107 -5.285 -4.892 1.00 91.81 86 LEU A O 1
ATOM 670 N N . GLY A 1 87 ? -17.621 -4.733 -3.301 1.00 89.81 87 GLY A N 1
ATOM 671 C CA . GLY A 1 87 ? -17.606 -3.300 -3.597 1.00 89.81 87 GL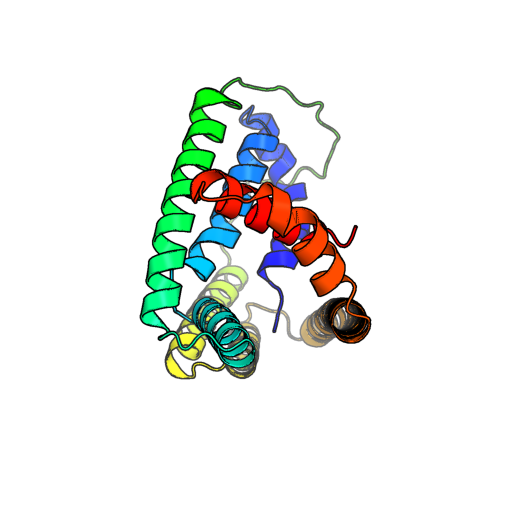Y A CA 1
ATOM 672 C C . GLY A 1 87 ? -17.145 -2.992 -5.024 1.00 89.81 87 GLY A C 1
ATOM 673 O O . GLY A 1 87 ? -17.796 -2.213 -5.720 1.00 89.81 87 GLY A O 1
ATOM 674 N N . LEU A 1 88 ? -16.079 -3.647 -5.495 1.00 90.62 88 LEU A N 1
ATOM 675 C CA . LEU A 1 88 ? -15.602 -3.530 -6.874 1.00 90.62 88 LEU A CA 1
ATOM 676 C C . LEU A 1 88 ? -16.658 -4.023 -7.868 1.00 90.62 88 LEU A C 1
ATOM 678 O O . LEU A 1 88 ? -16.910 -3.365 -8.876 1.00 90.62 88 LEU A O 1
ATOM 682 N N . PHE A 1 89 ? -17.303 -5.153 -7.579 1.00 91.12 89 PHE A N 1
ATOM 683 C CA . PHE A 1 89 ? -18.352 -5.699 -8.432 1.00 91.12 89 PHE A CA 1
ATOM 684 C C . PHE A 1 89 ? -19.534 -4.728 -8.548 1.00 91.12 89 PHE A C 1
ATOM 686 O O . PHE A 1 89 ? -19.958 -4.401 -9.656 1.00 91.12 89 PHE A O 1
ATOM 693 N N . LEU A 1 90 ? -20.022 -4.182 -7.429 1.00 90.00 90 LEU A N 1
ATOM 694 C CA . LEU A 1 90 ? -21.054 -3.145 -7.458 1.00 90.00 90 LEU A CA 1
ATOM 695 C C . LEU A 1 90 ? -20.589 -1.892 -8.212 1.00 90.00 90 LEU A C 1
ATOM 697 O O . LEU A 1 90 ? -21.352 -1.337 -9.006 1.00 90.00 90 LEU A O 1
ATOM 701 N N . ALA A 1 91 ? -19.350 -1.445 -8.001 1.00 87.81 91 ALA A N 1
ATOM 702 C CA . ALA A 1 91 ? -18.807 -0.272 -8.677 1.00 87.81 91 ALA A CA 1
ATOM 703 C C . ALA A 1 91 ? -18.803 -0.455 -10.202 1.00 87.81 91 ALA A C 1
ATOM 705 O O . ALA A 1 91 ? -19.314 0.403 -10.920 1.00 87.81 91 ALA A O 1
ATOM 706 N N . LEU A 1 92 ? -18.287 -1.581 -10.698 1.00 87.06 92 LEU A N 1
ATOM 707 C CA . LEU A 1 92 ? -18.147 -1.839 -12.132 1.00 87.06 92 LEU A CA 1
ATOM 708 C C . LEU A 1 92 ? -19.479 -2.183 -12.813 1.00 87.06 92 LEU A C 1
ATOM 710 O O . LEU A 1 92 ? -19.771 -1.663 -13.889 1.00 87.06 92 LEU A O 1
ATOM 714 N N . PHE A 1 93 ? -20.301 -3.041 -12.201 1.00 85.50 93 PHE A N 1
ATOM 715 C CA . PHE A 1 93 ? -21.502 -3.579 -12.850 1.00 85.50 93 PHE A CA 1
ATOM 716 C C . PHE A 1 93 ? -22.776 -2.775 -12.576 1.00 85.50 93 PHE A C 1
ATOM 718 O O . PHE A 1 93 ? -23.692 -2.807 -13.404 1.00 85.50 93 PHE A O 1
ATOM 725 N N . VAL A 1 94 ? -22.852 -2.049 -11.455 1.00 85.94 94 VAL A N 1
ATOM 726 C CA . VAL A 1 94 ? -24.057 -1.303 -11.053 1.00 85.94 94 VAL A CA 1
ATOM 727 C C . VAL A 1 94 ? -23.845 0.205 -11.175 1.00 85.94 94 VAL A C 1
ATOM 729 O O . VAL A 1 94 ? -24.569 0.858 -11.925 1.00 85.94 94 VAL A O 1
ATOM 732 N N . PHE A 1 95 ? -22.852 0.772 -10.483 1.00 84.25 95 PHE A N 1
ATOM 733 C CA . PHE A 1 95 ? -22.712 2.231 -10.368 1.00 84.25 95 PHE A CA 1
ATOM 734 C C . PHE A 1 95 ? -22.096 2.900 -11.605 1.00 84.25 95 PHE A C 1
ATOM 736 O O . PHE A 1 95 ? -22.592 3.936 -12.050 1.00 84.25 95 PHE A O 1
ATOM 743 N N . TYR A 1 96 ? -21.044 2.316 -12.184 1.00 83.12 96 TYR A N 1
ATOM 744 C CA . TYR A 1 96 ? -20.236 2.937 -13.246 1.00 83.12 96 TYR A CA 1
ATOM 745 C C . TYR A 1 96 ? -20.302 2.197 -14.587 1.00 83.12 96 TYR A C 1
ATOM 747 O O . TYR A 1 96 ? -19.431 2.348 -15.438 1.00 83.12 96 TYR A O 1
ATOM 755 N N . ARG A 1 97 ? -21.361 1.413 -14.807 1.00 76.81 97 ARG A N 1
ATOM 756 C CA . ARG A 1 97 ? -21.545 0.614 -16.030 1.00 76.81 97 ARG A CA 1
ATOM 757 C C . ARG A 1 97 ? -21.759 1.455 -17.296 1.00 76.81 97 ARG A C 1
ATOM 759 O O . ARG A 1 97 ? -21.551 0.964 -18.403 1.00 76.81 97 ARG A O 1
ATOM 766 N N . LYS A 1 98 ? -22.263 2.687 -17.162 1.00 75.69 98 LYS A N 1
ATOM 767 C CA . LYS A 1 98 ? -22.661 3.498 -18.322 1.00 75.69 98 LYS A CA 1
ATOM 768 C C . LYS A 1 98 ? -21.425 4.041 -19.051 1.00 75.69 98 LYS A C 1
ATOM 770 O O . LYS A 1 98 ? -20.564 4.617 -18.388 1.00 75.69 98 LYS A O 1
ATOM 775 N N . PRO A 1 99 ? -21.365 3.929 -20.393 1.00 75.75 99 PRO A N 1
ATOM 776 C CA . PRO A 1 99 ? -20.285 4.533 -21.159 1.00 75.75 99 PRO A CA 1
ATOM 777 C C . PRO A 1 99 ? -20.311 6.049 -20.959 1.00 75.75 99 PRO A C 1
ATOM 779 O O . PRO A 1 99 ? -21.380 6.668 -20.979 1.00 75.75 99 PRO A O 1
ATOM 782 N N . ARG A 1 100 ? -19.136 6.645 -20.754 1.00 75.38 100 ARG A N 1
ATOM 783 C CA . ARG A 1 100 ? -18.982 8.097 -20.630 1.00 75.38 100 ARG A CA 1
ATOM 784 C C . ARG A 1 100 ? -17.999 8.613 -21.659 1.00 75.38 100 ARG A C 1
ATOM 786 O O . ARG A 1 100 ? -16.902 8.086 -21.811 1.00 75.38 100 ARG A O 1
ATOM 793 N N . GLU A 1 101 ? -18.404 9.688 -22.318 1.00 71.12 101 GLU A N 1
ATOM 794 C CA . GLU A 1 101 ? -17.528 10.485 -23.162 1.00 71.12 101 GLU A CA 1
ATOM 795 C C . GLU A 1 101 ? -16.968 11.618 -22.308 1.00 71.12 101 GLU A C 1
ATOM 797 O O . GLU A 1 101 ? -17.701 12.455 -21.780 1.00 71.12 101 GLU A O 1
ATOM 802 N N . TYR A 1 102 ? -15.656 11.596 -22.112 1.00 72.94 102 TYR A N 1
ATOM 803 C CA . TYR A 1 102 ? -14.937 12.696 -21.488 1.00 72.94 102 TYR A CA 1
ATOM 804 C C . TYR A 1 102 ? -14.358 13.572 -22.585 1.00 72.94 102 TYR A C 1
ATOM 806 O O . TYR A 1 102 ? -13.900 13.057 -23.604 1.00 72.94 102 TYR A O 1
ATOM 814 N N . GLN A 1 103 ? -14.323 14.883 -22.349 1.00 62.88 103 GLN A N 1
ATOM 815 C CA . GLN A 1 103 ? -13.615 15.799 -23.235 1.00 62.88 103 GLN A CA 1
ATOM 816 C C . GLN A 1 103 ? -12.157 15.343 -23.367 1.00 62.88 103 GLN A C 1
ATOM 818 O O . GLN A 1 103 ? -11.460 15.117 -22.368 1.00 62.88 103 GLN A O 1
ATOM 823 N N . GLU A 1 104 ? -11.725 15.152 -24.610 1.00 58.66 104 GLU A N 1
ATOM 824 C CA . GLU A 1 104 ? -10.324 14.944 -24.943 1.00 58.66 104 GLU A CA 1
ATOM 825 C C . GLU A 1 104 ? -9.598 16.267 -24.726 1.00 58.66 104 GLU A C 1
ATOM 827 O O . GLU A 1 104 ? -9.557 17.139 -25.585 1.00 58.66 104 GLU A O 1
ATOM 832 N N . ILE A 1 105 ? -9.046 16.434 -23.529 1.00 58.50 105 ILE A N 1
ATOM 833 C CA . ILE A 1 105 ? -7.915 17.335 -23.354 1.00 58.50 105 ILE A CA 1
ATOM 834 C C . ILE A 1 105 ? -6.756 16.628 -24.059 1.00 58.50 105 ILE A C 1
ATOM 836 O O . ILE A 1 105 ? -6.560 15.434 -23.814 1.00 58.50 105 ILE A O 1
ATOM 840 N N . GLU A 1 106 ? -6.043 17.319 -24.951 1.00 51.12 106 GLU A N 1
ATOM 841 C CA . GLU A 1 106 ? -4.857 16.805 -25.651 1.00 51.12 106 GLU A CA 1
ATOM 842 C C . GLU A 1 106 ? -3.737 16.490 -24.647 1.00 51.12 106 GLU A C 1
ATOM 844 O O . GLU A 1 106 ? -2.760 17.214 -24.484 1.00 51.12 106 GLU A O 1
ATOM 849 N N . ILE A 1 107 ? -3.892 15.393 -23.918 1.00 53.75 107 ILE A N 1
ATOM 850 C CA . ILE A 1 107 ? -2.839 14.791 -23.122 1.00 53.75 107 ILE A CA 1
ATOM 851 C C . ILE A 1 107 ? -2.039 13.975 -24.127 1.00 53.75 107 ILE A C 1
ATOM 853 O O . ILE A 1 107 ? -2.605 13.074 -24.744 1.00 53.75 107 ILE A O 1
ATOM 857 N N . GLN A 1 108 ? -0.783 14.386 -24.341 1.00 50.50 108 GLN A N 1
ATOM 858 C CA . GLN A 1 108 ? 0.226 13.794 -25.232 1.00 50.50 108 GLN A CA 1
ATOM 859 C C . GLN A 1 108 ? -0.226 12.469 -25.861 1.00 50.50 108 GLN A C 1
ATOM 861 O O . GLN A 1 108 ? -0.287 11.444 -25.180 1.00 50.50 108 GLN A O 1
ATOM 866 N N . LYS A 1 109 ? -0.556 12.493 -27.161 1.00 49.06 109 LYS A N 1
ATOM 867 C CA . LYS A 1 109 ? -0.851 11.283 -27.937 1.00 49.06 109 LYS A CA 1
ATOM 868 C C . LYS A 1 109 ? 0.371 10.373 -27.877 1.00 49.06 109 LYS A C 1
ATOM 870 O O . LYS A 1 109 ? 1.337 10.575 -28.606 1.00 49.06 109 LYS A O 1
ATOM 875 N N . MET A 1 110 ? 0.338 9.396 -26.982 1.00 52.75 110 MET A N 1
ATOM 876 C CA . MET A 1 110 ? 1.296 8.308 -27.002 1.00 52.75 110 MET A CA 1
ATOM 877 C C . MET A 1 110 ? 0.932 7.446 -28.208 1.00 52.75 110 MET A C 1
ATOM 879 O O . MET A 1 110 ? -0.212 7.006 -28.341 1.00 52.75 110 MET A O 1
ATOM 883 N N . ASP A 1 111 ? 1.873 7.295 -29.132 1.00 53.88 111 ASP A N 1
ATOM 884 C CA . ASP A 1 111 ? 1.656 6.559 -30.371 1.00 53.88 111 ASP A CA 1
ATOM 885 C C . ASP A 1 111 ? 1.687 5.055 -30.058 1.00 53.88 111 ASP A C 1
ATOM 887 O O . ASP A 1 111 ? 2.728 4.397 -30.095 1.00 53.88 111 ASP A O 1
ATOM 891 N N . PHE A 1 112 ? 0.539 4.517 -29.634 1.00 57.31 112 PHE A N 1
ATOM 892 C CA . PHE A 1 112 ? 0.394 3.107 -29.252 1.00 57.31 112 PHE A CA 1
ATOM 893 C C . PHE A 1 112 ? 0.584 2.143 -30.438 1.00 57.31 112 PHE A C 1
ATOM 895 O O . PHE A 1 112 ? 0.725 0.941 -30.221 1.00 57.31 112 PHE A O 1
ATOM 902 N N . ASP A 1 113 ? 0.637 2.654 -31.672 1.00 55.59 113 ASP A N 1
ATOM 903 C CA . ASP A 1 113 ? 0.734 1.851 -32.894 1.00 55.59 113 ASP A CA 1
ATOM 904 C C . ASP A 1 113 ? 2.154 1.299 -33.154 1.00 55.59 113 ASP A C 1
ATOM 906 O O . ASP A 1 113 ? 2.322 0.407 -33.985 1.00 55.59 113 ASP A O 1
ATOM 910 N N . ASN A 1 114 ? 3.182 1.753 -32.416 1.00 53.72 114 ASN A N 1
ATOM 911 C CA . ASN A 1 114 ? 4.580 1.315 -32.587 1.00 53.72 114 ASN A CA 1
ATOM 912 C C . ASN A 1 114 ? 5.280 0.846 -31.297 1.00 53.72 114 ASN A C 1
ATOM 914 O O . ASN A 1 114 ? 6.503 0.937 -31.168 1.00 53.72 114 ASN A O 1
ATOM 918 N N . ILE A 1 115 ? 4.538 0.281 -30.342 1.00 61.22 115 ILE A N 1
ATOM 919 C CA . ILE A 1 115 ? 5.143 -0.326 -29.147 1.00 61.22 115 ILE A CA 1
ATOM 920 C C . ILE A 1 115 ? 5.685 -1.717 -29.506 1.00 61.22 115 ILE A C 1
ATOM 922 O O . ILE A 1 115 ? 4.955 -2.707 -29.524 1.00 61.22 115 ILE A O 1
ATOM 926 N N . LYS A 1 116 ? 6.987 -1.810 -29.790 1.00 65.69 116 LYS A N 1
ATOM 927 C CA . LYS A 1 116 ? 7.706 -3.089 -29.894 1.00 65.69 116 LYS A CA 1
ATOM 928 C C . LYS A 1 116 ? 8.556 -3.289 -28.645 1.00 65.69 116 LYS A C 1
ATOM 930 O O . LYS A 1 116 ? 9.341 -2.414 -28.298 1.00 65.69 116 LYS A O 1
ATOM 935 N N . MET A 1 117 ? 8.430 -4.448 -27.995 1.00 67.50 117 MET A N 1
ATOM 936 C CA . MET A 1 117 ? 9.362 -4.865 -26.941 1.00 67.50 117 MET A CA 1
ATOM 937 C C . MET A 1 117 ? 10.763 -5.010 -27.541 1.00 67.50 117 MET A C 1
ATOM 939 O O . MET A 1 117 ? 11.043 -5.972 -28.257 1.00 67.50 117 MET A O 1
ATOM 943 N N . GLY A 1 118 ? 11.633 -4.043 -27.273 1.00 81.69 118 GLY A N 1
ATOM 944 C CA . GLY A 1 118 ? 13.035 -4.075 -27.643 1.00 81.69 118 GLY A CA 1
ATOM 945 C C . GLY A 1 118 ? 13.895 -4.765 -26.584 1.00 81.69 118 GLY A C 1
ATOM 946 O O . GLY A 1 118 ? 13.425 -5.357 -25.611 1.00 81.69 118 GLY A O 1
ATOM 947 N N . ARG A 1 119 ? 15.213 -4.695 -26.784 1.00 75.12 119 ARG A N 1
ATOM 948 C CA . ARG A 1 119 ? 16.200 -5.320 -25.890 1.00 75.12 119 ARG A CA 1
ATOM 949 C C . ARG A 1 119 ? 16.238 -4.665 -24.502 1.00 75.12 119 ARG A C 1
ATOM 951 O O . ARG A 1 119 ? 16.532 -5.353 -23.528 1.00 75.12 119 ARG A O 1
ATOM 958 N N . LYS A 1 120 ? 15.921 -3.367 -24.409 1.00 79.50 120 LYS A N 1
ATOM 959 C CA . LYS A 1 120 ? 15.884 -2.622 -23.139 1.00 79.50 120 LYS A CA 1
ATOM 960 C C . LYS A 1 120 ? 14.709 -3.082 -22.276 1.00 79.50 120 LYS A C 1
ATOM 962 O O . LYS A 1 120 ? 14.897 -3.422 -21.113 1.00 79.50 120 LYS A O 1
ATOM 967 N N . GLU A 1 121 ? 13.522 -3.190 -22.865 1.00 82.19 121 GLU A N 1
ATOM 968 C CA . GLU A 1 121 ? 12.291 -3.602 -22.185 1.00 82.19 121 GLU A CA 1
ATOM 969 C C . GLU A 1 121 ? 12.405 -5.037 -21.658 1.00 82.19 121 GLU A C 1
ATOM 971 O O . GLU A 1 121 ? 12.021 -5.311 -20.522 1.00 82.19 121 GLU A O 1
ATOM 976 N N . TRP A 1 122 ? 13.011 -5.939 -22.438 1.00 83.56 122 TRP A N 1
ATOM 977 C CA . TRP A 1 122 ? 13.327 -7.297 -21.985 1.00 83.56 122 TRP A CA 1
ATOM 978 C C . TRP A 1 122 ? 14.343 -7.316 -20.838 1.00 83.56 122 TRP A C 1
ATOM 980 O O . TRP A 1 122 ? 14.165 -8.076 -19.887 1.00 83.56 122 TRP A O 1
ATOM 990 N N . GLY A 1 123 ? 15.374 -6.467 -20.886 1.00 81.69 123 GLY A N 1
ATOM 991 C CA . GLY A 1 123 ? 16.343 -6.326 -19.795 1.00 81.69 123 GLY A CA 1
ATOM 992 C C . GLY A 1 123 ? 15.695 -5.859 -18.487 1.00 81.69 123 GLY A C 1
ATOM 993 O O . GLY A 1 123 ? 15.974 -6.421 -17.428 1.00 81.69 123 GLY A O 1
ATOM 994 N N . VAL A 1 124 ? 14.773 -4.891 -18.560 1.00 83.19 124 VAL A N 1
ATOM 995 C CA . VAL A 1 124 ? 13.991 -4.428 -17.400 1.00 83.19 124 VAL A CA 1
ATOM 996 C C . VAL A 1 124 ? 13.061 -5.526 -16.885 1.00 83.19 124 VAL A C 1
ATOM 998 O O . VAL A 1 124 ? 13.016 -5.763 -15.681 1.00 83.19 124 VAL A O 1
ATOM 1001 N N . LEU A 1 125 ? 12.354 -6.232 -17.773 1.00 84.62 125 LEU A N 1
ATOM 1002 C CA . LEU A 1 125 ? 11.434 -7.308 -17.393 1.00 84.62 125 LEU A CA 1
ATOM 1003 C C . LEU A 1 125 ? 12.163 -8.441 -16.658 1.00 84.62 125 LEU A C 1
ATOM 1005 O O . LEU A 1 125 ? 11.730 -8.870 -15.590 1.00 84.62 125 LEU A O 1
ATOM 1009 N N . VAL A 1 126 ? 13.296 -8.895 -17.200 1.00 84.56 126 VAL A N 1
ATOM 1010 C CA . VAL A 1 126 ? 14.125 -9.932 -16.571 1.00 84.56 126 VAL A CA 1
ATOM 1011 C C . VAL A 1 126 ? 14.667 -9.445 -15.231 1.00 84.56 126 VAL A C 1
ATOM 1013 O O . VAL A 1 126 ? 14.583 -10.178 -14.248 1.00 84.56 126 VAL A O 1
ATOM 1016 N N . GLY A 1 127 ? 15.155 -8.203 -15.154 1.00 83.44 127 GLY A N 1
ATOM 1017 C CA . GLY A 1 127 ? 15.606 -7.620 -13.892 1.00 83.44 127 GLY A CA 1
ATOM 1018 C C . GLY A 1 127 ? 14.489 -7.532 -12.848 1.00 83.44 127 GLY A C 1
ATOM 1019 O O . GLY A 1 127 ? 14.721 -7.803 -11.672 1.00 83.44 127 GLY A O 1
ATOM 1020 N N . LEU A 1 128 ? 13.252 -7.237 -13.255 1.00 83.12 128 LEU A N 1
ATOM 1021 C CA . LEU A 1 128 ? 12.090 -7.188 -12.364 1.00 83.12 128 LEU A CA 1
ATOM 1022 C C . LEU A 1 128 ? 11.713 -8.580 -11.839 1.00 83.12 128 LEU A C 1
ATOM 1024 O O . LEU A 1 128 ? 11.479 -8.744 -10.643 1.00 83.12 128 LEU A O 1
ATOM 1028 N N . ILE A 1 129 ? 11.716 -9.592 -12.708 1.00 85.19 129 ILE A N 1
ATOM 1029 C CA . ILE A 1 129 ? 11.499 -10.991 -12.311 1.00 85.19 129 ILE A CA 1
ATOM 1030 C C . ILE A 1 129 ? 12.590 -11.436 -11.332 1.00 85.19 129 ILE A C 1
ATOM 1032 O O . ILE A 1 129 ? 12.290 -12.043 -10.304 1.00 85.19 129 ILE A O 1
ATOM 1036 N N . LEU A 1 130 ? 13.849 -11.088 -11.607 1.00 85.19 130 LEU A N 1
ATOM 1037 C CA . LEU A 1 130 ? 14.974 -11.406 -10.732 1.00 85.19 130 LEU A CA 1
ATOM 1038 C C . LEU A 1 130 ? 14.841 -10.706 -9.372 1.00 85.19 130 LEU A C 1
ATOM 1040 O O . LEU A 1 130 ? 15.072 -11.323 -8.337 1.00 85.19 130 LEU A O 1
ATOM 1044 N N . THR A 1 131 ? 14.398 -9.446 -9.365 1.00 83.81 131 THR A N 1
ATOM 1045 C CA . THR A 1 131 ? 14.103 -8.678 -8.144 1.00 83.81 131 THR A CA 1
ATOM 1046 C C . THR A 1 131 ? 13.049 -9.380 -7.294 1.00 83.81 131 THR A C 1
ATOM 1048 O O . THR A 1 131 ? 13.239 -9.537 -6.091 1.00 83.81 131 THR A O 1
ATOM 1051 N N . LEU A 1 132 ? 11.956 -9.836 -7.914 1.00 81.62 132 LEU A N 1
ATOM 1052 C CA . LEU A 1 132 ? 10.895 -10.574 -7.228 1.00 81.62 132 LEU A CA 1
ATOM 1053 C C . LEU A 1 132 ? 11.402 -11.900 -6.658 1.00 81.62 132 LEU A C 1
ATOM 1055 O O . LEU A 1 132 ? 11.100 -12.234 -5.514 1.00 81.62 132 LEU A O 1
ATOM 1059 N N . PHE A 1 133 ? 12.206 -12.637 -7.423 1.00 84.31 133 PHE A N 1
ATOM 1060 C CA . PHE A 1 133 ? 12.788 -13.894 -6.963 1.00 84.31 133 PHE A CA 1
ATOM 1061 C C . PHE A 1 133 ? 13.721 -13.683 -5.762 1.00 84.31 133 PHE A C 1
ATOM 1063 O O . PHE A 1 133 ? 13.591 -14.359 -4.740 1.00 84.31 133 PHE A O 1
ATOM 1070 N N . LEU A 1 134 ? 14.608 -12.686 -5.845 1.00 84.12 134 LEU A N 1
ATOM 1071 C CA . LEU A 1 134 ? 15.483 -12.292 -4.741 1.00 84.12 134 LEU A CA 1
ATOM 1072 C C . LEU A 1 134 ? 14.685 -11.823 -3.523 1.00 84.12 134 LEU A C 1
ATOM 1074 O O . LEU A 1 134 ? 15.061 -12.146 -2.398 1.00 84.12 134 LEU A O 1
ATOM 1078 N N . GLN A 1 135 ? 13.568 -11.123 -3.734 1.00 78.62 135 GLN A N 1
ATOM 1079 C CA . GLN A 1 135 ? 12.691 -10.659 -2.661 1.00 78.62 135 GLN A CA 1
ATOM 1080 C C . GLN A 1 135 ? 12.052 -11.812 -1.897 1.00 78.62 135 GLN A C 1
ATOM 1082 O O . GLN A 1 135 ? 12.007 -11.764 -0.668 1.00 78.62 135 GLN A O 1
ATOM 1087 N N . ILE A 1 136 ? 11.589 -12.844 -2.601 1.00 80.44 136 ILE A N 1
ATOM 1088 C CA . ILE A 1 136 ? 11.010 -14.034 -1.973 1.00 80.44 136 ILE A CA 1
ATOM 1089 C C . ILE A 1 136 ? 12.082 -14.794 -1.183 1.00 80.44 136 ILE A C 1
ATOM 1091 O O . ILE A 1 136 ? 11.822 -15.212 -0.060 1.00 80.44 136 ILE A O 1
ATOM 1095 N N . PHE A 1 137 ? 13.294 -14.932 -1.729 1.00 81.56 137 PHE A N 1
ATOM 1096 C CA . PHE A 1 137 ? 14.365 -15.684 -1.070 1.00 81.56 137 PHE A CA 1
ATOM 1097 C C . PHE A 1 137 ? 14.978 -14.945 0.129 1.00 81.56 137 PHE A C 1
ATOM 1099 O O . PHE A 1 137 ? 15.213 -15.530 1.181 1.00 81.56 137 PHE A O 1
ATOM 1106 N N . THR A 1 138 ? 15.232 -13.645 -0.022 1.00 79.00 138 THR A N 1
ATOM 1107 C CA . THR A 1 138 ? 15.964 -12.839 0.968 1.00 79.00 138 THR A CA 1
ATOM 1108 C C . THR A 1 138 ? 15.037 -12.255 2.038 1.00 79.00 138 THR A C 1
ATOM 1110 O O . THR A 1 138 ? 15.519 -11.783 3.064 1.00 79.00 138 THR A O 1
ATOM 1113 N N . MET A 1 139 ? 13.718 -12.211 1.789 1.00 74.31 139 MET A N 1
ATOM 1114 C CA . MET A 1 139 ? 12.695 -11.531 2.611 1.00 74.31 139 MET A CA 1
ATOM 1115 C C . MET A 1 139 ? 13.028 -10.068 2.979 1.00 74.31 139 MET A C 1
ATOM 1117 O O . MET A 1 139 ? 12.377 -9.452 3.817 1.00 74.31 139 MET A O 1
ATOM 1121 N N . ASN A 1 140 ? 14.013 -9.466 2.310 1.00 76.62 140 ASN A N 1
ATOM 1122 C CA . ASN A 1 140 ? 14.511 -8.125 2.583 1.00 76.62 140 ASN A CA 1
ATOM 1123 C C . ASN A 1 140 ? 14.245 -7.238 1.364 1.00 76.62 140 ASN A C 1
ATOM 1125 O O . ASN A 1 140 ? 14.930 -7.347 0.341 1.00 76.62 140 ASN A O 1
ATOM 1129 N N . LEU A 1 141 ? 13.233 -6.368 1.460 1.00 76.31 141 LEU A N 1
ATOM 1130 C CA . LEU A 1 141 ? 12.843 -5.498 0.344 1.00 76.31 141 LEU A CA 1
ATOM 1131 C C . LEU A 1 141 ? 13.964 -4.536 -0.086 1.00 76.31 141 LEU A C 1
ATOM 1133 O O . LEU A 1 141 ? 14.208 -4.461 -1.290 1.00 76.31 141 LEU A O 1
ATOM 1137 N N . PRO A 1 142 ? 14.649 -3.807 0.826 1.00 78.19 142 PRO A N 1
ATOM 1138 C CA . PRO A 1 142 ? 15.752 -2.927 0.439 1.00 78.19 142 PRO A CA 1
ATOM 1139 C C . PRO A 1 142 ? 16.854 -3.634 -0.355 1.00 78.19 142 PRO A C 1
ATOM 1141 O O . PRO A 1 142 ? 17.240 -3.163 -1.423 1.00 78.19 142 PRO A O 1
ATOM 1144 N N . LEU A 1 143 ? 17.327 -4.778 0.145 1.00 81.38 143 LEU A N 1
ATOM 1145 C CA . LEU A 1 143 ? 18.426 -5.512 -0.478 1.00 81.38 143 LEU A CA 1
ATOM 1146 C C . LEU A 1 143 ? 18.027 -6.062 -1.853 1.00 81.38 143 LEU A C 1
ATOM 1148 O O . LEU A 1 143 ? 18.779 -5.943 -2.818 1.00 81.38 143 LEU A O 1
ATOM 1152 N N . SER A 1 144 ? 16.814 -6.600 -1.954 1.00 81.50 144 SER A N 1
ATOM 1153 C CA . SER A 1 144 ? 16.299 -7.177 -3.198 1.00 81.50 144 SER A CA 1
ATOM 1154 C C . SER A 1 144 ? 16.090 -6.112 -4.270 1.00 81.50 144 SER A C 1
ATOM 1156 O O . SER A 1 144 ? 16.450 -6.336 -5.420 1.00 81.50 144 SER A O 1
ATOM 1158 N N . GLY A 1 145 ? 15.588 -4.930 -3.893 1.00 79.19 145 GLY A N 1
ATOM 1159 C CA . GLY A 1 145 ? 15.443 -3.795 -4.807 1.00 79.19 145 GLY A CA 1
ATOM 1160 C C . GLY A 1 145 ? 16.784 -3.283 -5.336 1.00 79.19 145 GLY A C 1
ATOM 1161 O O . GLY A 1 145 ? 16.898 -2.997 -6.524 1.00 79.19 145 GLY A O 1
ATOM 1162 N N . LEU A 1 146 ? 17.814 -3.227 -4.485 1.00 83.25 146 LEU A N 1
ATOM 1163 C CA . LEU A 1 146 ? 19.157 -2.796 -4.883 1.00 83.25 146 LEU A CA 1
ATOM 1164 C C . LEU A 1 146 ? 19.806 -3.797 -5.850 1.00 83.25 146 LEU A C 1
ATOM 1166 O O . LEU A 1 146 ? 20.282 -3.406 -6.914 1.00 83.25 146 LEU A O 1
ATOM 1170 N N . LEU A 1 147 ? 19.783 -5.090 -5.520 1.00 84.75 147 LEU A N 1
ATOM 1171 C CA . LEU A 1 147 ? 20.316 -6.147 -6.389 1.00 84.75 147 LEU A CA 1
ATOM 1172 C C . LEU A 1 147 ? 19.540 -6.250 -7.708 1.00 84.75 147 LEU A C 1
ATOM 1174 O O . LEU A 1 147 ? 20.127 -6.409 -8.778 1.00 84.75 147 LEU A O 1
ATOM 1178 N N . GLY A 1 148 ? 18.221 -6.096 -7.630 1.00 83.88 148 GLY A N 1
ATOM 1179 C CA . GLY A 1 148 ? 17.324 -6.002 -8.769 1.00 83.88 148 GLY A CA 1
ATOM 1180 C C . GLY A 1 148 ? 17.682 -4.862 -9.712 1.00 83.88 148 GLY A C 1
ATOM 1181 O O . GLY A 1 148 ? 17.870 -5.074 -10.909 1.00 83.88 148 GLY A O 1
ATOM 1182 N N . PHE A 1 149 ? 17.877 -3.665 -9.165 1.00 82.56 149 PHE A N 1
ATOM 1183 C CA . PHE A 1 149 ? 18.300 -2.502 -9.933 1.00 82.56 149 PHE A CA 1
ATOM 1184 C C . PHE A 1 149 ? 19.673 -2.709 -10.591 1.00 82.56 149 PHE A C 1
ATOM 1186 O O . PHE A 1 149 ? 19.819 -2.471 -11.789 1.00 82.56 149 PHE A O 1
ATOM 1193 N N . ILE A 1 150 ? 20.660 -3.233 -9.854 1.00 85.56 150 ILE A N 1
ATOM 1194 C CA . ILE A 1 150 ? 21.980 -3.570 -10.416 1.00 85.56 150 ILE A CA 1
ATOM 1195 C C . ILE A 1 150 ? 21.830 -4.535 -11.598 1.00 85.56 150 ILE A C 1
ATOM 1197 O O . ILE A 1 150 ? 22.454 -4.338 -12.642 1.00 85.56 150 ILE A O 1
ATOM 1201 N N . SER A 1 151 ? 20.964 -5.545 -11.476 1.00 84.81 151 SER A N 1
ATOM 1202 C CA . SER A 1 151 ? 20.719 -6.494 -12.563 1.00 84.81 151 SER A CA 1
ATOM 1203 C C . SER A 1 151 ? 20.115 -5.827 -13.806 1.00 84.81 151 SER A C 1
ATOM 1205 O O . SER A 1 151 ? 20.534 -6.133 -14.921 1.00 84.81 151 SER A O 1
ATOM 1207 N N . MET A 1 152 ? 19.209 -4.854 -13.638 1.00 84.25 152 MET A N 1
ATOM 1208 C CA . MET A 1 152 ? 18.625 -4.092 -14.750 1.00 84.25 152 MET A CA 1
ATOM 1209 C C . MET A 1 152 ? 19.668 -3.239 -15.481 1.00 84.25 152 MET A C 1
ATOM 1211 O O . MET A 1 152 ? 19.610 -3.117 -16.706 1.00 84.25 152 MET A O 1
ATOM 1215 N N . VAL A 1 153 ? 20.639 -2.678 -14.754 1.00 84.94 153 VAL A N 1
ATOM 1216 C CA . VAL A 1 153 ? 21.752 -1.918 -15.343 1.00 84.94 153 VAL A CA 1
ATOM 1217 C C . VAL A 1 153 ? 22.680 -2.844 -16.137 1.00 84.94 153 VAL A C 1
ATOM 1219 O O . VAL A 1 153 ? 23.012 -2.543 -17.281 1.00 84.94 153 VAL A O 1
ATOM 1222 N N . ILE A 1 154 ? 23.048 -4.006 -15.580 1.00 86.69 154 ILE A N 1
ATOM 1223 C CA . ILE A 1 154 ? 23.933 -4.982 -16.246 1.00 86.69 154 ILE A CA 1
ATOM 1224 C C . ILE A 1 154 ? 23.286 -5.558 -17.515 1.00 86.69 154 ILE A C 1
ATOM 1226 O O . ILE A 1 154 ? 23.951 -5.712 -18.538 1.00 86.69 154 ILE A O 1
ATOM 1230 N N . LEU A 1 155 ? 21.982 -5.847 -17.474 1.00 84.44 155 LEU A N 1
ATOM 1231 C CA . LEU A 1 155 ? 21.223 -6.369 -18.616 1.00 84.44 155 LEU A CA 1
ATOM 1232 C C . LEU A 1 155 ? 20.971 -5.317 -19.714 1.00 84.44 155 LEU A C 1
ATOM 1234 O O . LEU A 1 155 ? 20.432 -5.654 -20.770 1.00 84.44 155 LEU A O 1
ATOM 1238 N N . GLY A 1 156 ? 21.359 -4.056 -19.490 1.00 79.31 156 GLY A N 1
ATOM 1239 C CA . GLY A 1 156 ? 21.139 -2.952 -20.423 1.00 79.31 156 GLY A CA 1
ATOM 1240 C C . GLY A 1 156 ? 19.684 -2.480 -20.486 1.00 79.31 156 GLY A C 1
ATOM 1241 O O . GLY A 1 156 ? 19.297 -1.839 -21.462 1.00 79.31 156 GLY A O 1
ATOM 1242 N N . GLY A 1 157 ? 18.877 -2.807 -19.471 1.00 77.00 157 GLY A N 1
ATOM 1243 C CA . GLY A 1 157 ? 17.512 -2.305 -19.322 1.00 77.00 157 GLY A CA 1
ATOM 1244 C C . GLY A 1 157 ? 17.465 -0.851 -18.845 1.00 77.00 157 GLY A C 1
ATOM 1245 O O . GLY A 1 157 ? 16.569 -0.109 -19.235 1.00 77.00 157 GLY A O 1
ATOM 1246 N N . VAL A 1 158 ? 18.463 -0.430 -18.061 1.00 76.50 158 VAL A N 1
ATOM 1247 C CA . VAL A 1 158 ? 18.650 0.958 -17.612 1.00 76.50 158 VAL A CA 1
ATOM 1248 C C . VAL A 1 158 ? 19.964 1.496 -18.169 1.00 76.50 158 VAL A C 1
ATOM 1250 O O . VAL A 1 158 ? 21.000 0.835 -18.091 1.00 76.50 158 VAL A O 1
ATOM 1253 N N . GLU A 1 159 ? 19.937 2.702 -18.738 1.00 80.31 159 GLU A N 1
ATOM 1254 C CA . GLU A 1 159 ? 21.146 3.340 -19.250 1.00 80.31 159 GLU A CA 1
ATOM 1255 C C . GLU A 1 159 ? 22.078 3.710 -18.094 1.00 80.31 159 GLU A C 1
ATOM 1257 O O . GLU A 1 159 ? 21.690 4.417 -17.169 1.00 80.31 159 GLU A O 1
ATOM 1262 N N . TYR A 1 160 ? 23.341 3.276 -18.158 1.00 80.69 160 TYR A N 1
ATOM 1263 C CA . TYR A 1 160 ? 24.321 3.546 -17.096 1.00 80.69 160 TYR A CA 1
ATOM 1264 C C . TYR A 1 160 ? 24.474 5.048 -16.795 1.00 80.69 160 TYR A C 1
ATOM 1266 O O . TYR A 1 160 ? 24.716 5.441 -15.659 1.00 80.69 160 TYR A O 1
ATOM 1274 N N . LYS A 1 161 ? 24.286 5.903 -17.810 1.00 81.75 161 LYS A N 1
ATOM 1275 C CA . LYS A 1 161 ? 24.372 7.363 -17.674 1.00 81.75 161 LYS A CA 1
ATOM 1276 C C . LYS A 1 161 ? 23.238 7.962 -16.839 1.00 81.75 161 LYS A C 1
ATOM 1278 O O . LYS A 1 161 ? 23.483 8.943 -16.153 1.00 81.75 161 LYS A O 1
ATOM 1283 N N . SER A 1 162 ? 22.045 7.365 -16.868 1.00 78.19 162 SER A N 1
ATOM 1284 C CA . SER A 1 162 ? 20.870 7.842 -16.129 1.00 78.19 162 SER A CA 1
ATOM 1285 C C . SER A 1 162 ? 20.735 7.201 -14.747 1.00 78.19 162 SER A C 1
ATOM 1287 O O . SER A 1 162 ? 19.745 7.432 -14.061 1.00 78.19 162 SER A O 1
ATOM 1289 N N . VAL A 1 163 ? 21.689 6.361 -14.327 1.00 82.44 163 VAL A N 1
ATOM 1290 C CA . VAL A 1 163 ? 21.646 5.702 -13.013 1.00 82.44 163 VAL A CA 1
ATOM 1291 C C . VAL A 1 163 ? 21.607 6.740 -11.896 1.00 82.44 163 VAL A C 1
ATOM 1293 O O . VAL A 1 163 ? 20.741 6.650 -11.032 1.00 82.44 163 VAL A O 1
ATOM 1296 N N . ASN A 1 164 ? 22.487 7.743 -11.945 1.00 84.38 164 ASN A N 1
ATOM 1297 C CA . ASN A 1 164 ? 22.531 8.797 -10.930 1.00 84.38 164 ASN A CA 1
ATOM 1298 C C . ASN A 1 164 ? 21.226 9.599 -10.894 1.00 84.38 164 ASN A C 1
ATOM 1300 O O . ASN A 1 164 ? 20.675 9.782 -9.817 1.00 84.38 164 ASN A O 1
ATOM 1304 N N . ASP A 1 165 ? 20.684 9.973 -12.057 1.00 81.50 165 ASP A N 1
ATOM 1305 C CA . ASP A 1 165 ? 19.423 10.722 -12.139 1.00 81.50 165 ASP A CA 1
ATOM 1306 C C . ASP A 1 165 ? 18.252 9.927 -11.531 1.00 81.50 165 ASP A C 1
ATOM 1308 O O . ASP A 1 165 ? 17.475 10.455 -10.737 1.00 81.50 165 ASP A O 1
ATOM 1312 N N . ILE A 1 166 ? 18.161 8.624 -11.835 1.00 76.94 166 ILE A N 1
ATOM 1313 C CA . ILE A 1 166 ? 17.129 7.731 -11.282 1.00 76.94 166 ILE A CA 1
ATOM 1314 C C . ILE A 1 166 ? 17.287 7.575 -9.763 1.00 76.94 166 ILE A C 1
ATOM 1316 O O . ILE A 1 166 ? 16.288 7.551 -9.038 1.00 76.94 166 ILE A O 1
ATOM 1320 N N . PHE A 1 167 ? 18.522 7.464 -9.266 1.00 79.75 167 PHE A N 1
ATOM 1321 C CA . PHE A 1 167 ? 18.789 7.410 -7.829 1.00 79.75 167 PHE A CA 1
ATOM 1322 C C . PHE A 1 167 ? 18.423 8.723 -7.136 1.00 79.75 167 PHE A C 1
ATOM 1324 O O . PHE A 1 167 ? 17.745 8.682 -6.112 1.00 79.75 167 PHE A O 1
ATOM 1331 N N . ASP A 1 168 ? 18.812 9.867 -7.692 1.00 82.50 168 ASP A N 1
ATOM 1332 C CA . ASP A 1 168 ? 18.536 11.184 -7.119 1.00 82.50 168 ASP A CA 1
ATOM 1333 C C . ASP A 1 168 ? 17.034 11.466 -7.060 1.00 82.50 168 ASP A C 1
ATOM 1335 O O . ASP A 1 168 ? 16.521 11.906 -6.028 1.00 82.50 168 ASP A O 1
ATOM 1339 N N . ASP A 1 169 ? 16.296 11.163 -8.127 1.00 79.19 169 ASP A N 1
ATOM 1340 C CA . ASP A 1 169 ? 14.844 11.332 -8.146 1.00 79.19 169 ASP A CA 1
ATOM 1341 C C . ASP A 1 169 ? 14.141 10.343 -7.206 1.00 79.19 169 ASP A C 1
ATOM 1343 O O . ASP A 1 169 ? 13.217 10.722 -6.476 1.00 79.19 169 ASP A O 1
ATOM 1347 N N . GLY A 1 170 ? 14.630 9.101 -7.129 1.00 74.25 170 GLY A N 1
AT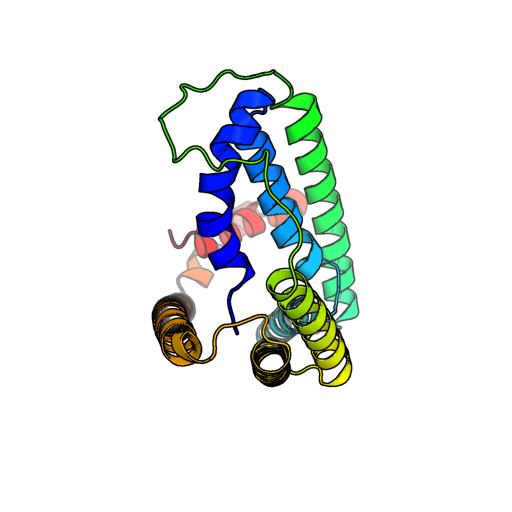OM 1348 C CA . GLY A 1 170 ? 14.172 8.117 -6.149 1.00 74.25 170 GLY A CA 1
ATOM 1349 C C . GLY A 1 170 ? 14.395 8.574 -4.702 1.00 74.25 170 GLY A C 1
ATOM 1350 O O . GLY A 1 170 ? 13.494 8.448 -3.867 1.00 74.25 170 GLY A O 1
ATOM 1351 N N . LEU A 1 171 ? 15.563 9.151 -4.404 1.00 81.94 171 LEU A N 1
ATOM 1352 C CA . LEU A 1 171 ? 15.909 9.683 -3.085 1.00 81.94 171 LEU A CA 1
ATOM 1353 C C . LEU A 1 171 ? 15.075 10.915 -2.724 1.00 81.94 171 LEU A C 1
ATOM 1355 O O . LEU A 1 171 ? 14.595 10.990 -1.594 1.00 81.94 171 LEU A O 1
ATOM 1359 N N . LYS A 1 172 ? 14.839 11.846 -3.659 1.00 79.88 172 LYS A N 1
ATOM 1360 C CA . LYS A 1 172 ? 13.962 13.011 -3.432 1.00 79.88 172 LYS A CA 1
ATOM 1361 C C . LYS A 1 172 ? 12.541 12.576 -3.067 1.00 79.88 172 LYS A C 1
ATOM 1363 O O . LYS A 1 172 ? 11.992 13.045 -2.069 1.00 79.88 172 LYS A O 1
ATOM 1368 N N . LEU A 1 173 ? 11.962 11.650 -3.838 1.00 76.94 173 LEU A N 1
ATOM 1369 C CA . LEU A 1 173 ? 10.621 11.114 -3.577 1.00 76.94 173 LEU A CA 1
ATOM 1370 C C . LEU A 1 173 ? 10.559 10.385 -2.228 1.00 76.94 173 LEU A C 1
ATOM 1372 O O . LEU A 1 173 ? 9.638 10.607 -1.440 1.00 76.94 173 LEU A O 1
ATOM 1376 N N . MET A 1 174 ? 11.551 9.539 -1.934 1.00 74.06 174 MET A N 1
ATOM 1377 C CA . MET A 1 174 ? 11.594 8.789 -0.679 1.00 74.06 174 MET A CA 1
ATOM 1378 C C . MET A 1 174 ? 11.813 9.702 0.533 1.00 74.06 174 MET A C 1
ATOM 1380 O O . MET A 1 174 ? 11.182 9.487 1.565 1.00 74.06 174 MET A O 1
ATOM 1384 N N . GLY A 1 175 ? 12.658 10.726 0.410 1.00 80.94 175 GLY A N 1
ATOM 1385 C CA . GLY A 1 175 ? 12.909 11.712 1.459 1.00 80.94 175 GLY A CA 1
ATOM 1386 C C . GLY A 1 175 ? 11.653 12.503 1.816 1.00 80.94 175 GLY A C 1
ATOM 1387 O O . GLY A 1 175 ? 11.329 12.636 2.995 1.00 80.94 175 GLY A O 1
ATOM 1388 N N . PHE A 1 176 ? 10.894 12.946 0.810 1.00 81.94 176 PHE A N 1
ATOM 1389 C CA . PHE A 1 176 ? 9.617 13.625 1.032 1.00 81.94 176 PHE A CA 1
ATOM 1390 C C . PHE A 1 176 ? 8.612 12.727 1.767 1.00 81.94 176 PHE A C 1
ATOM 1392 O O . PHE A 1 176 ? 8.033 13.134 2.772 1.00 81.94 176 PHE A O 1
ATOM 1399 N N . ILE A 1 177 ? 8.445 11.480 1.318 1.00 77.44 177 ILE A N 1
ATOM 1400 C CA . ILE A 1 177 ? 7.508 10.537 1.946 1.00 77.44 177 ILE A CA 1
ATOM 1401 C C . ILE A 1 177 ? 7.949 10.195 3.372 1.00 77.44 177 ILE A C 1
ATOM 1403 O O . ILE A 1 177 ? 7.116 10.171 4.272 1.00 77.44 177 ILE A O 1
ATOM 1407 N N . ALA A 1 178 ? 9.244 9.966 3.607 1.00 80.00 178 ALA A N 1
ATOM 1408 C CA . ALA A 1 178 ? 9.770 9.696 4.942 1.00 80.00 178 ALA A CA 1
ATOM 1409 C C . ALA A 1 178 ? 9.518 10.869 5.899 1.00 80.00 178 ALA A C 1
ATOM 1411 O O . ALA A 1 178 ? 9.112 10.648 7.037 1.00 80.00 178 ALA A O 1
ATOM 1412 N N . PHE A 1 179 ? 9.692 12.105 5.424 1.00 87.75 179 PHE A N 1
ATOM 1413 C CA . PHE A 1 179 ? 9.382 13.304 6.195 1.00 87.75 179 PHE A CA 1
ATOM 1414 C C . PHE A 1 179 ? 7.888 13.393 6.542 1.00 87.75 179 PHE A C 1
ATOM 1416 O O . PHE A 1 179 ? 7.544 13.546 7.711 1.00 87.75 179 PHE A O 1
ATOM 1423 N N . VAL A 1 180 ? 6.994 13.219 5.561 1.00 85.38 180 VAL A N 1
ATOM 1424 C CA . VAL A 1 180 ? 5.538 13.228 5.792 1.00 85.38 180 VAL A CA 1
ATOM 1425 C C . VAL A 1 180 ? 5.121 12.120 6.764 1.00 85.38 180 VAL A C 1
ATOM 1427 O O . VAL A 1 180 ? 4.351 12.375 7.686 1.00 85.38 180 VAL A O 1
ATOM 1430 N N . MET A 1 181 ? 5.664 10.909 6.612 1.00 83.00 181 MET A N 1
ATOM 1431 C CA . MET A 1 181 ? 5.380 9.785 7.508 1.00 83.00 181 MET A CA 1
ATOM 1432 C C . MET A 1 181 ? 5.892 10.023 8.932 1.00 83.00 181 MET A C 1
ATOM 1434 O O . MET A 1 181 ? 5.203 9.662 9.881 1.00 83.00 181 MET A O 1
ATOM 1438 N N . LEU A 1 182 ? 7.062 10.650 9.102 1.00 88.81 182 LEU A N 1
ATOM 1439 C CA . LEU A 1 182 ? 7.595 11.021 10.416 1.00 88.81 182 LEU A CA 1
ATOM 1440 C C . LEU A 1 182 ? 6.685 12.040 11.115 1.00 88.81 182 LEU A C 1
ATOM 1442 O O . LEU A 1 182 ? 6.373 11.878 12.292 1.00 88.81 182 LEU A O 1
ATOM 1446 N N . VAL A 1 183 ? 6.227 13.062 10.384 1.00 89.25 183 VAL A N 1
ATOM 1447 C CA . VAL A 1 183 ? 5.294 14.072 10.907 1.00 89.25 183 VAL A CA 1
ATOM 1448 C C . VAL A 1 183 ? 3.948 13.437 11.263 1.00 89.25 183 VAL A C 1
ATOM 1450 O O . VAL A 1 183 ? 3.427 13.691 12.345 1.00 89.25 183 VAL A O 1
ATOM 1453 N N . ALA A 1 184 ? 3.410 12.567 10.403 1.00 85.31 184 ALA A N 1
ATOM 1454 C CA . ALA A 1 184 ? 2.153 11.861 10.652 1.00 85.31 184 ALA A CA 1
ATOM 1455 C C . ALA A 1 184 ? 2.242 10.922 11.868 1.00 85.31 184 ALA A C 1
ATOM 1457 O O . ALA A 1 184 ? 1.350 10.921 12.715 1.00 85.31 184 ALA A O 1
ATOM 1458 N N . ALA A 1 185 ? 3.337 10.164 11.997 1.00 83.88 185 ALA A N 1
ATOM 1459 C CA . ALA A 1 185 ? 3.587 9.319 13.162 1.00 83.88 185 ALA A CA 1
ATOM 1460 C C . ALA A 1 185 ? 3.726 10.154 14.446 1.00 83.88 185 ALA A C 1
ATOM 1462 O O . ALA A 1 185 ? 3.164 9.790 15.476 1.00 83.88 185 ALA A O 1
ATOM 1463 N N . GLY A 1 186 ? 4.413 11.300 14.373 1.00 86.94 186 GLY A N 1
ATOM 1464 C CA . GLY A 1 186 ? 4.512 12.250 15.481 1.00 86.94 186 GLY A CA 1
ATOM 1465 C C . GLY A 1 186 ? 3.152 12.814 15.898 1.00 86.94 186 GLY A C 1
ATOM 1466 O O . GLY A 1 186 ? 2.846 12.848 17.086 1.00 86.94 186 GLY A O 1
ATOM 1467 N N . TYR A 1 187 ? 2.304 13.191 14.939 1.00 86.69 187 TYR A N 1
ATOM 1468 C CA . TYR A 1 187 ? 0.937 13.642 15.211 1.00 86.69 187 TYR A CA 1
ATOM 1469 C C . TYR A 1 187 ? 0.096 12.549 15.888 1.00 86.69 187 TYR A C 1
ATOM 1471 O O . TYR A 1 187 ? -0.563 12.816 16.892 1.00 86.69 187 TYR A O 1
ATOM 1479 N N . GLY A 1 188 ? 0.176 11.306 15.401 1.00 84.00 188 GLY A N 1
ATOM 1480 C CA . GLY A 1 188 ? -0.495 10.162 16.025 1.00 84.00 188 GLY A CA 1
ATOM 1481 C C . GLY A 1 188 ? -0.047 9.921 17.470 1.00 84.00 188 GLY A C 1
ATOM 1482 O O . GLY A 1 188 ? -0.879 9.667 18.340 1.00 84.00 188 GLY A O 1
ATOM 1483 N N . GLU A 1 189 ? 1.250 10.066 17.753 1.00 85.50 189 GLU A N 1
ATOM 1484 C CA . GLU A 1 189 ? 1.781 9.947 19.115 1.00 85.50 189 GLU A CA 1
ATOM 1485 C C . GLU A 1 189 ? 1.310 11.098 20.020 1.00 85.50 189 GLU A C 1
ATOM 1487 O O . GLU A 1 189 ? 0.931 10.858 21.164 1.00 85.50 189 GLU A O 1
ATOM 1492 N N . VAL A 1 190 ? 1.236 12.333 19.510 1.00 88.44 190 VAL A N 1
ATOM 1493 C CA . VAL A 1 190 ? 0.678 13.477 20.255 1.00 88.44 190 VAL A CA 1
ATOM 1494 C C . VAL A 1 190 ? -0.798 13.255 20.589 1.00 88.44 190 VAL A C 1
ATOM 1496 O O . VAL A 1 190 ? -1.199 13.508 21.723 1.00 88.44 190 VAL A O 1
ATOM 1499 N N . LEU A 1 191 ? -1.604 12.742 19.652 1.00 85.56 191 LEU A N 1
ATOM 1500 C CA . LEU A 1 191 ? -3.007 12.388 19.908 1.00 85.56 191 LEU A CA 1
ATOM 1501 C C . LEU A 1 191 ? -3.154 11.283 20.963 1.00 85.56 191 LEU A C 1
ATOM 1503 O O . LEU A 1 191 ? -4.110 11.282 21.742 1.00 85.56 191 LEU A O 1
ATOM 1507 N N . LYS A 1 192 ? -2.205 10.343 20.998 1.00 83.12 192 LYS A N 1
ATOM 1508 C CA . LYS A 1 192 ? -2.172 9.272 21.994 1.00 83.12 192 LYS A CA 1
ATOM 1509 C C . LYS A 1 192 ? -1.785 9.800 23.378 1.00 83.12 192 LYS A C 1
ATOM 1511 O O . LYS A 1 192 ? -2.452 9.466 24.355 1.00 83.12 192 LYS A O 1
ATOM 1516 N N . GLN A 1 193 ? -0.748 10.634 23.470 1.00 88.00 193 GLN A N 1
ATOM 1517 C CA . GLN A 1 193 ? -0.263 11.197 24.737 1.00 88.00 193 GLN A CA 1
ATOM 1518 C C . GLN A 1 193 ? -1.192 12.260 25.324 1.00 88.00 193 GLN A C 1
ATOM 1520 O O . GLN A 1 193 ? -1.300 12.359 26.543 1.00 88.00 193 GLN A O 1
ATOM 1525 N N . SER A 1 194 ? -1.886 13.031 24.483 1.00 89.12 194 SER A N 1
ATOM 1526 C CA . SER A 1 194 ? -2.870 14.018 24.943 1.00 89.12 194 SER A CA 1
ATOM 1527 C C . SER A 1 194 ? -4.116 13.378 25.556 1.00 89.12 194 SER A C 1
ATOM 1529 O O . SER A 1 194 ? -4.876 14.059 26.235 1.00 89.12 194 SER A O 1
ATOM 1531 N N . GLY A 1 195 ? -4.348 12.084 25.313 1.00 85.06 195 GLY A N 1
ATOM 1532 C CA . GLY A 1 195 ? -5.557 11.391 25.746 1.00 85.06 195 GLY A CA 1
ATOM 1533 C C . GLY A 1 195 ? -6.798 11.731 24.917 1.00 85.06 195 GLY A C 1
ATOM 1534 O O . GLY A 1 195 ? -7.855 11.166 25.188 1.00 85.06 195 GLY A O 1
ATOM 1535 N N . ALA A 1 196 ? -6.682 12.564 23.876 1.00 84.38 196 ALA A N 1
ATOM 1536 C CA . ALA A 1 196 ? -7.807 12.973 23.032 1.00 84.38 196 ALA A CA 1
ATOM 1537 C C . ALA A 1 196 ? -8.519 11.775 22.380 1.00 84.38 196 ALA A C 1
ATOM 1539 O O . ALA A 1 196 ? -9.745 11.747 22.287 1.00 84.38 196 ALA A O 1
ATOM 1540 N N . VAL A 1 197 ? -7.762 10.739 21.992 1.00 84.00 197 VAL A N 1
ATOM 1541 C CA . VAL A 1 197 ? -8.340 9.489 21.467 1.00 84.00 197 VAL A CA 1
ATOM 1542 C C . VAL A 1 197 ? -9.202 8.796 22.528 1.00 84.00 197 VAL A C 1
ATOM 1544 O O . VAL A 1 197 ? -10.298 8.331 22.222 1.00 84.00 197 VAL A O 1
ATOM 1547 N N . ASN A 1 198 ? -8.749 8.765 23.784 1.00 84.50 198 ASN A N 1
ATOM 1548 C CA . ASN A 1 198 ? -9.498 8.148 24.880 1.00 84.50 198 ASN A CA 1
ATOM 1549 C C . ASN A 1 198 ? -10.752 8.957 25.226 1.00 84.50 198 ASN A C 1
ATOM 1551 O O . ASN A 1 198 ? -11.803 8.367 25.459 1.00 84.50 198 ASN A O 1
ATOM 1555 N N . GLU A 1 199 ? -10.669 10.289 25.239 1.00 87.00 199 GLU A N 1
ATOM 1556 C CA . GLU A 1 199 ? -11.831 11.161 25.448 1.00 87.00 199 GLU A CA 1
ATOM 1557 C C . GLU A 1 199 ? -12.888 10.960 24.358 1.00 87.00 199 GLU A C 1
ATOM 1559 O O . GLU A 1 199 ? -14.067 10.772 24.671 1.00 87.00 199 GLU A O 1
ATOM 1564 N N . LEU A 1 200 ? -12.466 10.912 23.090 1.00 86.06 200 LEU A N 1
ATOM 1565 C CA . LEU A 1 200 ? -13.357 10.662 21.960 1.00 86.06 200 LEU A CA 1
ATOM 1566 C C . LEU A 1 200 ? -14.056 9.306 22.099 1.00 86.06 200 LEU A C 1
ATOM 1568 O O . LEU A 1 200 ? -15.282 9.242 22.023 1.00 86.06 200 LEU A O 1
ATOM 1572 N N . VAL A 1 201 ? -13.305 8.236 22.370 1.00 84.56 201 VAL A N 1
ATOM 1573 C CA . VAL A 1 201 ? -13.880 6.900 22.582 1.00 84.56 201 VAL A CA 1
ATOM 1574 C C . VAL A 1 201 ? -14.856 6.914 23.763 1.00 84.56 201 VAL A C 1
ATOM 1576 O O . VAL A 1 201 ? -16.002 6.494 23.609 1.00 84.56 201 VAL A O 1
ATOM 1579 N N . ASN A 1 202 ? -14.466 7.470 24.912 1.00 86.06 202 ASN A N 1
ATOM 1580 C CA . ASN A 1 202 ? -15.305 7.521 26.113 1.00 86.06 202 ASN A CA 1
ATOM 1581 C C . ASN A 1 202 ? -16.588 8.343 25.923 1.00 86.06 202 ASN A C 1
ATOM 1583 O O . ASN A 1 202 ? -17.602 8.023 26.538 1.00 86.06 202 ASN A O 1
ATOM 1587 N N . SER A 1 203 ? -16.578 9.366 25.064 1.00 86.56 203 SER A N 1
ATOM 1588 C CA . SER A 1 203 ? -17.784 10.141 24.739 1.00 86.56 203 SER A CA 1
ATOM 1589 C C . SER A 1 203 ? -18.822 9.329 23.952 1.00 86.56 203 SER A C 1
ATOM 1591 O O . SER A 1 203 ? -20.025 9.564 24.075 1.00 86.56 203 SER A O 1
ATOM 1593 N N . VAL A 1 204 ? -18.361 8.333 23.188 1.00 85.06 204 VAL A N 1
ATOM 1594 C CA . VAL A 1 204 ? -19.193 7.488 22.324 1.00 85.06 204 VAL A CA 1
ATOM 1595 C C . VAL A 1 204 ? -19.595 6.178 23.017 1.00 85.06 204 VAL A C 1
ATOM 1597 O O . VAL A 1 204 ? -20.663 5.646 22.726 1.00 85.06 204 VAL A O 1
ATOM 1600 N N . VAL A 1 205 ? -18.825 5.689 23.998 1.00 84.19 205 VAL A N 1
ATOM 1601 C CA . VAL A 1 205 ? -19.135 4.470 24.782 1.00 84.19 205 VAL A CA 1
ATOM 1602 C C . VAL A 1 205 ? -20.576 4.425 25.333 1.00 84.19 205 VAL A C 1
ATOM 1604 O O . VAL A 1 205 ? -21.221 3.386 25.173 1.00 84.19 205 VAL A O 1
ATOM 1607 N N . PRO A 1 206 ? -21.158 5.503 25.904 1.00 83.75 206 PRO A N 1
ATOM 1608 C CA . PRO A 1 206 ? -22.545 5.487 26.383 1.00 83.75 206 PRO A CA 1
ATOM 1609 C C . PRO A 1 206 ? -23.578 5.217 25.282 1.00 83.75 206 PRO A C 1
ATOM 1611 O O . PRO A 1 206 ? -24.654 4.687 25.557 1.00 83.75 206 PRO A O 1
ATOM 1614 N N . TRP A 1 207 ? -23.250 5.565 24.035 1.00 80.88 207 TRP A N 1
ATOM 1615 C CA . TRP A 1 207 ? -24.108 5.371 22.867 1.00 80.88 207 TRP A CA 1
ATOM 1616 C C . TRP A 1 207 ? -24.000 3.950 22.316 1.00 80.88 207 TRP A C 1
ATOM 1618 O O . TRP A 1 207 ? -24.888 3.510 21.593 1.00 80.88 207 TRP A O 1
ATOM 1628 N N . MET A 1 208 ? -22.930 3.226 22.653 1.00 80.75 208 MET A N 1
ATOM 1629 C CA . MET A 1 208 ? -22.673 1.889 22.123 1.00 80.75 208 MET A CA 1
ATOM 1630 C C . MET A 1 208 ? -23.614 0.835 22.732 1.00 80.75 208 MET A C 1
ATOM 1632 O O . MET A 1 208 ? -23.955 -0.102 22.015 1.00 80.75 208 MET A O 1
ATOM 1636 N N . GLN A 1 209 ? -24.093 1.028 23.977 1.00 73.38 209 GLN A N 1
ATOM 1637 C CA . GLN A 1 209 ? -24.997 0.139 24.746 1.00 73.38 209 GLN A CA 1
ATOM 1638 C C . GLN A 1 209 ? -24.776 -1.378 24.485 1.00 73.38 209 GLN A C 1
ATOM 1640 O O . GLN A 1 209 ? -23.711 -1.802 24.047 1.00 73.38 209 GLN A O 1
ATOM 1645 N N . GLU A 1 210 ? -25.740 -2.256 24.788 1.00 75.25 210 GLU A N 1
ATOM 1646 C CA . GLU A 1 210 ? -25.596 -3.710 24.564 1.00 75.25 210 GLU A CA 1
ATOM 1647 C C . GLU A 1 210 ? -25.605 -4.114 23.070 1.00 75.25 210 GLU A C 1
ATOM 1649 O O . GLU A 1 210 ? -25.466 -5.294 22.730 1.00 75.25 210 GLU A O 1
ATOM 1654 N N . ASN A 1 211 ? -25.755 -3.161 22.140 1.00 84.31 211 ASN A N 1
ATOM 1655 C CA . ASN A 1 211 ? -25.853 -3.459 20.716 1.00 84.31 211 ASN A CA 1
ATOM 1656 C C . ASN A 1 211 ? -24.472 -3.552 20.051 1.00 84.31 211 ASN A C 1
ATOM 1658 O O . ASN A 1 211 ? -23.903 -2.565 19.579 1.00 84.31 211 ASN A O 1
ATOM 1662 N N . LYS A 1 212 ? -23.981 -4.789 19.913 1.00 84.19 212 LYS A N 1
ATOM 1663 C CA . LYS A 1 212 ? -22.714 -5.113 19.235 1.00 84.19 212 LYS A CA 1
ATOM 1664 C C . LYS A 1 212 ? -22.589 -4.498 17.833 1.00 84.19 212 LYS A C 1
ATOM 1666 O O . LYS A 1 212 ? -21.486 -4.131 17.443 1.00 84.19 212 LYS A O 1
ATOM 1671 N N . PHE A 1 213 ? -23.683 -4.366 17.076 1.00 87.38 213 PHE A N 1
ATOM 1672 C CA . PHE A 1 213 ? -23.631 -3.798 15.723 1.00 87.38 213 PHE A CA 1
ATOM 1673 C C . PHE A 1 213 ? -23.340 -2.293 15.744 1.00 87.38 213 PHE A C 1
ATOM 1675 O O . PHE A 1 213 ? -22.473 -1.814 15.014 1.00 87.38 213 PHE A O 1
ATOM 1682 N N . LEU A 1 214 ? -24.034 -1.559 16.618 1.00 86.38 214 LEU A N 1
ATOM 1683 C CA . LEU A 1 214 ? -23.842 -0.120 16.784 1.00 86.38 214 LEU A CA 1
ATOM 1684 C C . LEU A 1 214 ? -22.433 0.185 17.306 1.00 86.38 214 LEU A C 1
ATOM 1686 O O . LEU A 1 214 ? -21.778 1.099 16.811 1.00 86.38 214 LEU A O 1
ATOM 1690 N N . ALA A 1 215 ? -21.941 -0.639 18.234 1.00 86.56 215 ALA A N 1
ATOM 1691 C CA . ALA A 1 215 ? -20.576 -0.566 18.732 1.00 86.56 215 ALA A CA 1
ATOM 1692 C C . ALA A 1 215 ? -19.531 -0.709 17.610 1.00 86.56 215 ALA A C 1
ATOM 1694 O O . ALA A 1 215 ? -18.646 0.134 17.482 1.00 86.56 215 ALA A O 1
ATOM 1695 N N . VAL A 1 216 ? -19.644 -1.736 16.760 1.00 87.62 216 VAL A N 1
ATOM 1696 C CA . VAL A 1 216 ? -18.707 -1.944 15.641 1.00 87.62 216 VAL A CA 1
ATOM 1697 C C . VAL A 1 216 ? -18.758 -0.781 14.649 1.00 87.62 216 VAL A C 1
ATOM 1699 O O . VAL A 1 216 ? -17.710 -0.291 14.233 1.00 87.62 216 VAL A O 1
ATOM 1702 N N . PHE A 1 217 ? -19.955 -0.304 14.294 1.00 88.31 217 PHE A N 1
ATOM 1703 C CA . PHE A 1 217 ? -20.110 0.822 13.370 1.00 88.31 217 PHE A CA 1
ATOM 1704 C C . PHE A 1 217 ? -19.452 2.103 13.900 1.00 88.31 217 PHE A C 1
ATOM 1706 O O . PHE A 1 217 ? -18.694 2.749 13.178 1.00 88.31 217 PHE A O 1
ATOM 1713 N N . LEU A 1 218 ? -19.696 2.444 15.168 1.00 89.00 218 LEU A N 1
ATOM 1714 C CA . LEU A 1 218 ? -19.111 3.625 15.802 1.00 89.00 218 LEU A CA 1
ATOM 1715 C C . LEU A 1 218 ? -17.587 3.514 15.921 1.00 89.00 218 LEU A C 1
ATOM 1717 O O . LEU A 1 218 ? -16.892 4.481 15.624 1.00 89.00 218 LEU A O 1
ATOM 1721 N N . MET A 1 219 ? -17.050 2.339 16.261 1.00 88.06 219 MET A N 1
ATOM 1722 C CA . MET A 1 219 ? -15.596 2.128 16.321 1.00 88.06 219 MET A CA 1
ATOM 1723 C C . MET A 1 219 ? -14.929 2.263 14.947 1.00 88.06 219 MET A C 1
ATOM 1725 O O . MET A 1 219 ? -13.865 2.871 14.840 1.00 88.06 219 MET A O 1
ATOM 1729 N N . LEU A 1 220 ? -15.560 1.752 13.884 1.00 88.62 220 LEU A N 1
ATOM 1730 C CA . LEU A 1 220 ? -15.073 1.947 12.515 1.00 88.62 220 LEU A CA 1
ATOM 1731 C C . LEU A 1 220 ? -15.110 3.422 12.103 1.00 88.62 220 LEU A C 1
ATOM 1733 O O . LEU A 1 220 ? -14.177 3.898 11.462 1.00 88.62 220 LEU A O 1
ATOM 1737 N N . LEU A 1 221 ? -16.162 4.150 12.483 1.00 87.94 221 LEU A N 1
ATOM 1738 C CA . LEU A 1 221 ? -16.313 5.570 12.176 1.00 87.94 221 LEU A CA 1
ATOM 1739 C C . LEU A 1 221 ? -15.273 6.425 12.910 1.00 87.94 221 LEU A C 1
ATOM 1741 O O . LEU A 1 221 ? -14.653 7.286 12.293 1.00 87.94 221 LEU A O 1
ATOM 1745 N N . ILE A 1 222 ? -15.030 6.151 14.194 1.00 87.94 222 ILE A N 1
ATOM 1746 C CA . ILE A 1 222 ? -13.965 6.802 14.969 1.00 87.94 222 ILE A CA 1
ATOM 1747 C C . ILE A 1 222 ? -12.602 6.513 14.335 1.00 87.94 222 ILE A C 1
ATOM 1749 O O . ILE A 1 222 ? -11.832 7.439 14.092 1.00 87.94 222 ILE A O 1
ATOM 1753 N N . GLY A 1 223 ? -12.323 5.246 14.008 1.00 86.44 223 GLY A N 1
ATOM 1754 C CA . GLY A 1 223 ? -11.091 4.867 13.318 1.00 86.44 223 GLY A CA 1
ATOM 1755 C C . GLY A 1 223 ? -10.913 5.628 12.004 1.00 86.44 223 GLY A C 1
ATOM 1756 O O . GLY A 1 223 ? -9.834 6.152 11.740 1.00 86.44 223 GLY A O 1
ATOM 1757 N N . LEU A 1 224 ? -11.985 5.770 11.221 1.00 86.56 224 LEU A N 1
ATOM 1758 C CA . LEU A 1 224 ? -11.971 6.522 9.971 1.00 86.56 224 LEU A CA 1
ATOM 1759 C C . LEU A 1 224 ? -11.626 8.003 10.186 1.00 86.56 224 LEU A C 1
ATOM 1761 O O . LEU A 1 224 ? -10.743 8.511 9.498 1.00 86.56 224 LEU A O 1
ATOM 1765 N N . ILE A 1 225 ? -12.272 8.674 11.144 1.00 84.19 225 ILE A N 1
ATOM 1766 C CA . ILE A 1 225 ? -12.011 10.086 11.475 1.00 84.19 225 ILE A CA 1
ATOM 1767 C C . ILE A 1 225 ? -10.537 10.283 11.842 1.00 84.19 225 ILE A C 1
ATOM 1769 O O . ILE A 1 225 ? -9.853 11.102 11.227 1.00 84.19 225 ILE A O 1
ATOM 1773 N N . ILE A 1 226 ? -10.019 9.442 12.744 1.00 81.75 226 ILE A N 1
ATOM 1774 C CA . ILE A 1 226 ? -8.617 9.497 13.176 1.00 81.75 226 ILE A CA 1
ATOM 1775 C C . ILE A 1 226 ? -7.675 9.294 11.980 1.00 81.75 226 ILE A C 1
ATOM 1777 O O . ILE A 1 226 ? -6.697 10.023 11.834 1.00 81.75 226 ILE A O 1
ATOM 1781 N N . THR A 1 227 ? -7.968 8.343 11.085 1.00 78.94 227 THR A N 1
ATOM 1782 C CA . THR A 1 227 ? -7.128 8.104 9.894 1.00 78.94 227 THR A CA 1
ATOM 1783 C C . THR A 1 227 ? -7.192 9.218 8.851 1.00 78.94 227 THR A C 1
ATOM 1785 O O . THR A 1 227 ? -6.227 9.403 8.114 1.00 78.94 227 THR A O 1
ATOM 1788 N N . MET A 1 228 ? -8.296 9.968 8.778 1.00 78.88 228 MET A N 1
ATOM 1789 C CA . MET A 1 228 ? -8.402 11.148 7.916 1.00 78.88 228 MET A CA 1
ATOM 1790 C C . MET A 1 228 ? -7.649 12.359 8.484 1.00 78.88 228 MET A C 1
ATOM 1792 O O . MET A 1 228 ? -7.425 13.317 7.746 1.00 78.88 228 MET A O 1
ATOM 1796 N N . GLY A 1 229 ? -7.233 12.310 9.755 1.00 64.81 229 GLY A N 1
ATOM 1797 C CA . GLY A 1 229 ? -6.515 13.399 10.418 1.00 64.81 229 GLY A CA 1
ATOM 1798 C C . GLY A 1 229 ? -7.389 14.626 10.694 1.00 64.81 229 GLY A C 1
ATOM 1799 O O . GLY A 1 229 ? -6.871 15.742 10.677 1.00 64.81 229 GLY A O 1
ATOM 1800 N N . ILE A 1 230 ? -8.698 14.414 10.883 1.00 55.84 230 ILE A N 1
ATOM 1801 C CA . ILE A 1 230 ? -9.698 15.422 11.278 1.00 55.84 230 ILE A CA 1
ATOM 1802 C C . ILE A 1 230 ? -9.963 15.265 12.773 1.00 55.84 230 ILE A C 1
ATOM 1804 O O . ILE A 1 230 ? -9.996 16.303 13.467 1.00 55.84 230 ILE A O 1
#

Foldseek 3Di:
DQPCLVVVCVVPPLQCPVVCLVVLFDVQLVVLVSCLVSPLCLQQDCAQNVVVVLVVVQVVCVVVPHHDDSVRSNVVSVVVNVVSVVVSCCVCPPVGVDRHRDDDPPRDPDPPVDDDCDQLNVLLVVLVVQLRVCCRVVVDNVVSVVSSVVSSCVSNNDPPVCPVVVVVVSCVVVVVVVVVVVVLVVVVVVCVVVCVLVVQLVVCVVVCPPPPVSVVVVVVVSVVCVVVVD

Sequence (230 aa):
LIPIHVAFIPLLIPPLLSLFNKLKIDRRAVACALTFGLTTPYMVLPIGFGLNFQDLLRENLEKNGVNVNLADVTNAMYYAAICMVLGLFLALFVFYRKPREYQEIEIQKMDFDNIKMGRKEWGVLVGLILTLFLQIFTMNLPLSGLLGFISMVILGGVEYKSVNDIFDDGLKLMGFIAFVMLVAAGYGEVLKQSGAVNELVNSVVPWMQENKFLAVFLMLLIGLIITMGI

InterPro domains:
  IPR018461 Na+/H+ antiporter, NhaC-like, C-terminal [PF03553] (34-230)
  IPR052576 Amino Acid Transporter-Related [PTHR37821] (1-230)

Radius of gyration: 22.06 Å; chains: 1; bounding box: 50×34×59 Å

Organism: Campylobacter jejuni (NCBI:txid197)

pLDDT: mean 80.07, std 10.33, range [33.53, 91.88]

Secondary structure (DSSP, 8-state):
---HHHHHHHHHHHHHHHHHHHTT--HHHHHHHHHHHHHHHHHH--STHHHHHHHHHHHHHHHTT----HHHHHHHHHHHHHHHHHHHHHIIIIIS-S-------------GGG----HHHHHHHHHHHHHHHHHHHH--HHHHHHHHHHHHHHTTSS-GGGHHHHHHHHHHHHHHHHHHHHHHHHHHHHHHHTSHHHHHHHHHHHHHTT-HHHHHHHHHHHHHHHHHT-